Protein AF-A0A368G4C3-F1 (afdb_monomer)

Mean predicted aligned error: 5.48 Å

Foldseek 3Di:
DQKDWDWDPPDQFKIKIWIRDDPVDPFIKIKMAGNVLQKMKIFTQVQADPVSAHQEIEMEGHPCVFPVHPVSQVQQAVLDDRDQDDPDDAAEDAFWDWAWDDPVVVQVSHPDGDPSCVNHTYTYIDGHPDGPPPDDPQWDKAWAFRWGFAASDPPDPHTHIDGRHTHIYTDHDPVCPVVD

InterPro domains:
  IPR007084 BRICHOS domain [PF04089] (31-106)

Organism: Ancylostoma caninum (NCBI:txid29170)

Structure (mmCIF, N/CA/C/O backbone):
data_AF-A0A368G4C3-F1
#
_entry.id   AF-A0A368G4C3-F1
#
loop_
_atom_site.group_PDB
_atom_site.id
_atom_site.type_symbol
_atom_site.label_atom_id
_atom_site.label_alt_id
_atom_site.label_comp_id
_atom_site.label_asym_id
_atom_site.label_entity_id
_atom_site.label_seq_id
_atom_site.pdbx_PDB_ins_code
_atom_site.Cartn_x
_atom_site.Cartn_y
_atom_site.Cartn_z
_atom_site.occupancy
_atom_site.B_iso_or_equiv
_atom_site.auth_seq_id
_atom_site.auth_comp_id
_atom_site.auth_asym_id
_atom_site.auth_atom_id
_atom_site.pdbx_PDB_model_num
ATOM 1 N N . MET A 1 1 ? -12.595 19.705 -3.078 1.00 72.06 1 MET A N 1
ATOM 2 C CA . MET A 1 1 ? -13.298 18.649 -2.320 1.00 72.06 1 MET A CA 1
ATOM 3 C C . MET A 1 1 ? -12.296 18.019 -1.369 1.00 72.06 1 MET A C 1
ATOM 5 O O . MET A 1 1 ? -11.132 17.963 -1.752 1.00 72.06 1 MET A O 1
ATOM 9 N N . PRO A 1 2 ? -12.695 17.616 -0.154 1.00 82.06 2 PRO A N 1
ATOM 10 C CA . PRO A 1 2 ? -11.815 16.863 0.735 1.00 82.06 2 PRO A CA 1
ATOM 11 C C . PRO A 1 2 ? -11.534 15.471 0.157 1.00 82.06 2 PRO A C 1
ATOM 13 O O . PRO A 1 2 ? -12.318 14.950 -0.640 1.00 82.06 2 PRO A O 1
ATOM 16 N N . SER A 1 3 ? -10.405 14.877 0.529 1.00 87.94 3 SER A N 1
ATOM 17 C CA . SER A 1 3 ? -10.135 13.461 0.253 1.00 87.94 3 SER A CA 1
ATOM 18 C C . SER A 1 3 ? -11.097 12.577 1.048 1.00 87.94 3 SER A C 1
ATOM 20 O O . SER A 1 3 ? -11.631 13.003 2.072 1.00 87.94 3 SER A O 1
ATOM 22 N N . SER A 1 4 ? -11.324 11.350 0.592 1.00 90.56 4 SER A N 1
ATOM 23 C CA . SER A 1 4 ? -12.203 10.396 1.279 1.00 90.56 4 SER A CA 1
ATOM 24 C C . SER A 1 4 ? -11.510 9.055 1.438 1.00 90.56 4 SER A C 1
ATOM 26 O O . SER A 1 4 ? -10.859 8.590 0.507 1.00 90.56 4 SER A O 1
ATOM 28 N N . LEU A 1 5 ? -11.670 8.437 2.604 1.00 91.62 5 LEU A N 1
ATOM 29 C CA . LEU A 1 5 ? -11.183 7.097 2.896 1.00 91.62 5 LEU A CA 1
ATOM 30 C C . LEU A 1 5 ? -12.384 6.183 3.130 1.00 91.62 5 LEU A C 1
ATOM 32 O O . LEU A 1 5 ? -13.209 6.460 3.998 1.00 91.62 5 LEU A O 1
ATOM 36 N N . PHE A 1 6 ? -12.458 5.089 2.382 1.00 93.25 6 PHE A N 1
ATOM 37 C CA . PHE A 1 6 ? -13.433 4.027 2.606 1.00 93.25 6 PHE A CA 1
ATOM 38 C C . PHE A 1 6 ? -12.713 2.815 3.177 1.00 93.25 6 PHE A C 1
ATOM 40 O O . PHE A 1 6 ? -11.721 2.368 2.610 1.00 93.25 6 PHE A O 1
ATOM 47 N N . VAL A 1 7 ? -13.202 2.292 4.301 1.00 94.56 7 VAL A N 1
ATOM 48 C CA . VAL A 1 7 ? -12.635 1.107 4.953 1.00 94.56 7 VAL A CA 1
ATOM 49 C C . VAL A 1 7 ? -13.631 -0.040 4.851 1.00 94.56 7 VAL A C 1
ATOM 51 O O . VAL A 1 7 ? -14.773 0.064 5.297 1.00 94.56 7 VAL A O 1
ATOM 54 N N . HIS A 1 8 ? -13.182 -1.152 4.282 1.00 95.50 8 HIS A N 1
ATOM 55 C CA . HIS A 1 8 ? -13.957 -2.367 4.089 1.00 95.50 8 HIS A CA 1
ATOM 56 C C . HIS A 1 8 ? -13.316 -3.517 4.864 1.00 95.50 8 HIS A C 1
ATOM 58 O O . HIS A 1 8 ? -12.163 -3.877 4.639 1.00 95.50 8 HIS A O 1
ATOM 64 N N . PHE A 1 9 ? -14.071 -4.138 5.766 1.00 95.38 9 PHE A N 1
ATOM 65 C CA . PHE A 1 9 ? -13.632 -5.340 6.475 1.00 95.38 9 PHE A CA 1
ATOM 66 C C . PHE A 1 9 ? -13.904 -6.572 5.607 1.00 95.38 9 PHE A C 1
ATOM 68 O O . PHE A 1 9 ? -14.954 -7.201 5.722 1.00 95.38 9 PHE A O 1
ATOM 75 N N . TYR A 1 10 ? -12.974 -6.864 4.695 1.00 92.38 10 TYR A N 1
ATOM 76 C CA . TYR A 1 10 ? -13.107 -7.898 3.665 1.00 92.38 10 TYR A CA 1
ATOM 77 C C . TYR A 1 10 ? -13.223 -9.314 4.249 1.00 92.38 10 TYR A C 1
ATOM 79 O O . TYR A 1 10 ? -14.050 -10.113 3.814 1.00 92.38 10 TYR A O 1
ATOM 87 N N . SER A 1 11 ? -12.418 -9.622 5.267 1.00 93.56 11 SER A N 1
ATOM 88 C CA . SER A 1 11 ? -12.461 -10.893 5.995 1.00 93.56 11 SER A CA 1
ATOM 89 C C . SER A 1 11 ? -12.119 -10.672 7.475 1.00 93.56 11 SER A C 1
ATOM 91 O O . SER A 1 11 ? -11.722 -9.570 7.861 1.00 93.56 11 SER A O 1
ATOM 93 N N . PRO A 1 12 ? -12.226 -11.693 8.349 1.00 92.38 12 PRO A N 1
ATOM 94 C CA . PRO A 1 12 ? -11.795 -11.565 9.743 1.00 92.38 12 PRO A CA 1
ATOM 95 C C . PRO A 1 12 ? -10.323 -11.153 9.907 1.00 92.38 12 PRO A C 1
ATOM 97 O O . PRO A 1 12 ? -9.963 -10.596 10.941 1.00 92.38 12 PRO A O 1
ATOM 100 N N . ASN A 1 13 ? -9.484 -11.417 8.899 1.00 93.44 13 ASN A N 1
ATOM 101 C CA . ASN A 1 13 ? -8.047 -11.145 8.940 1.00 93.44 13 ASN A CA 1
ATOM 102 C C . ASN A 1 13 ? -7.635 -9.963 8.059 1.00 93.44 13 ASN A C 1
ATOM 104 O O . ASN A 1 13 ? -6.534 -9.449 8.242 1.00 93.44 13 ASN A O 1
ATOM 108 N N . GLN A 1 14 ? -8.484 -9.544 7.117 1.00 96.25 14 GLN A N 1
ATOM 109 C CA . GLN A 1 14 ? -8.109 -8.607 6.068 1.00 96.25 14 GLN A CA 1
ATOM 110 C C . GLN A 1 14 ? -9.054 -7.404 5.996 1.00 96.25 14 GLN A C 1
ATOM 112 O O . GLN A 1 14 ? -10.275 -7.558 5.965 1.00 96.25 14 GLN A O 1
ATOM 117 N N . ALA A 1 15 ? -8.475 -6.204 5.950 1.00 97.38 15 ALA A N 1
ATOM 118 C CA . ALA A 1 15 ? -9.190 -4.950 5.730 1.00 97.38 15 ALA A CA 1
ATOM 119 C C . ALA A 1 15 ? -8.651 -4.251 4.478 1.00 97.38 15 ALA A C 1
ATOM 121 O O . ALA A 1 15 ? -7.445 -4.272 4.231 1.00 97.38 15 ALA A O 1
ATOM 122 N N . HIS A 1 16 ? -9.538 -3.645 3.693 1.00 97.25 16 HIS A N 1
ATOM 123 C CA . HIS A 1 16 ? -9.223 -2.929 2.456 1.00 97.25 16 HIS A CA 1
ATOM 124 C C . HIS A 1 16 ? -9.597 -1.463 2.580 1.00 97.25 16 HIS A C 1
ATOM 126 O O . HIS A 1 16 ? -10.674 -1.134 3.075 1.00 97.25 16 HIS A O 1
ATOM 132 N N . PHE A 1 17 ? -8.699 -0.584 2.162 1.00 96.19 17 PHE A N 1
ATOM 133 C CA . PHE A 1 17 ? -8.841 0.859 2.231 1.00 96.19 17 PHE A CA 1
ATOM 134 C C . PHE A 1 17 ? -8.843 1.400 0.802 1.00 96.19 17 PHE A C 1
ATOM 136 O O . PHE A 1 17 ? -7.915 1.125 0.043 1.00 96.19 17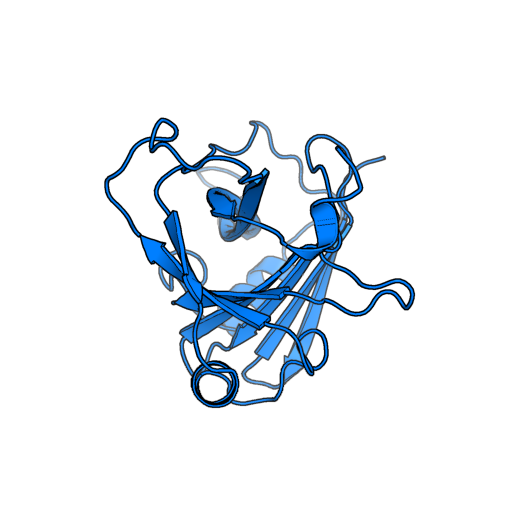 PHE A O 1
ATOM 143 N N . GLU A 1 18 ? -9.853 2.189 0.451 1.00 95.12 18 GLU A N 1
ATOM 144 C CA . GLU A 1 18 ? -9.902 2.955 -0.797 1.00 95.12 18 GLU A CA 1
ATOM 145 C C . GLU A 1 18 ? -9.743 4.437 -0.452 1.00 95.12 18 GLU A C 1
ATOM 147 O O . GLU A 1 18 ? -10.639 5.060 0.125 1.00 95.12 18 GLU A O 1
ATOM 152 N N . LEU A 1 19 ? -8.587 5.008 -0.788 1.00 93.19 19 LEU A N 1
ATOM 153 C CA . LEU A 1 19 ? -8.334 6.438 -0.678 1.00 93.19 19 LEU A CA 1
ATOM 154 C C . LEU A 1 19 ? -8.699 7.111 -2.000 1.00 93.19 19 LEU A C 1
ATOM 156 O O . LEU A 1 19 ? -8.044 6.912 -3.023 1.00 93.19 19 LEU A O 1
ATOM 160 N N . ARG A 1 20 ? -9.705 7.984 -1.957 1.00 92.44 20 ARG A N 1
ATOM 161 C CA . ARG A 1 20 ? -9.976 8.962 -3.011 1.00 92.44 20 ARG A CA 1
ATOM 162 C C . ARG A 1 20 ? -9.247 10.254 -2.689 1.00 92.44 20 ARG A C 1
ATOM 164 O O . ARG A 1 20 ? -9.695 11.041 -1.852 1.00 92.44 20 ARG A O 1
ATOM 171 N N . GLY A 1 21 ? -8.100 10.433 -3.330 1.00 85.81 21 GLY A N 1
ATOM 172 C CA . GLY A 1 21 ? -7.201 11.552 -3.115 1.00 85.81 21 GLY A CA 1
ATOM 173 C C . GLY A 1 21 ? -7.681 12.815 -3.823 1.00 85.81 21 GLY A C 1
ATOM 174 O O . GLY A 1 21 ? -7.846 12.845 -5.037 1.00 85.81 21 GLY A O 1
ATOM 175 N N . ASN A 1 22 ? -7.856 13.883 -3.054 1.00 84.94 22 ASN A N 1
ATOM 176 C CA . ASN A 1 22 ? -7.848 15.257 -3.541 1.00 84.94 22 ASN A CA 1
ATOM 177 C C . ASN A 1 22 ? -6.547 15.939 -3.074 1.00 84.94 22 ASN A C 1
ATOM 179 O O . ASN A 1 22 ? -5.891 15.417 -2.163 1.00 84.94 22 ASN A O 1
ATOM 183 N N . PRO A 1 23 ? -6.160 17.101 -3.646 1.00 78.44 23 PRO A N 1
ATOM 184 C CA . PRO A 1 23 ? -4.979 17.835 -3.196 1.00 78.44 23 PRO A CA 1
ATOM 185 C C . PRO A 1 23 ? -4.927 17.934 -1.658 1.00 78.44 23 PRO A C 1
ATOM 187 O O . PRO A 1 23 ? -5.923 18.341 -1.055 1.00 78.44 23 PRO A O 1
ATOM 190 N N . PRO A 1 24 ? -3.809 17.541 -1.015 1.00 73.56 24 PRO A N 1
ATOM 191 C CA . PRO A 1 24 ? -2.469 17.366 -1.590 1.00 73.56 24 PRO A CA 1
ATOM 192 C C . PRO A 1 24 ? -2.147 15.972 -2.163 1.00 73.56 24 PRO A C 1
ATOM 194 O O . PRO A 1 24 ? -1.067 15.806 -2.731 1.00 73.56 24 PRO A O 1
ATOM 197 N N . PHE A 1 25 ? -3.034 14.979 -2.053 1.00 79.88 25 PHE A N 1
ATOM 198 C CA . PHE A 1 25 ? -2.808 13.681 -2.695 1.00 79.88 25 PHE A CA 1
ATOM 199 C C . PHE A 1 25 ? -2.882 13.826 -4.211 1.00 79.88 25 PHE A C 1
ATOM 201 O O . PHE A 1 25 ? -3.775 14.481 -4.750 1.00 79.88 25 PHE A O 1
ATOM 208 N N . LYS A 1 26 ? -1.916 13.216 -4.899 1.00 77.38 26 LYS A N 1
ATOM 209 C CA . LYS A 1 26 ? -1.799 13.283 -6.361 1.00 77.38 26 LYS A CA 1
ATOM 210 C C . LYS A 1 26 ? -2.555 12.165 -7.077 1.00 77.38 26 LYS A C 1
ATOM 212 O O . LYS A 1 26 ? -2.685 12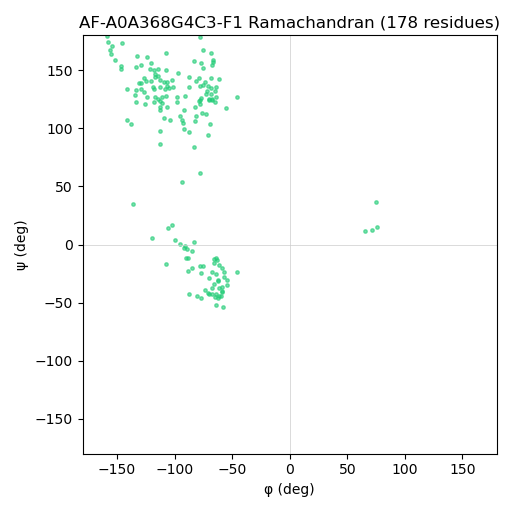.219 -8.294 1.00 77.38 26 LYS A O 1
ATOM 217 N N . SER A 1 27 ? -3.011 11.158 -6.336 1.00 83.62 27 SER A N 1
ATOM 218 C CA . SER A 1 27 ? -3.641 9.959 -6.874 1.00 83.62 27 SER A CA 1
ATOM 219 C C . SER A 1 27 ? -4.571 9.327 -5.841 1.00 83.62 27 SER A C 1
ATOM 221 O O . SER A 1 27 ? -4.500 9.629 -4.646 1.00 83.62 27 SER A O 1
ATOM 223 N N . ASN A 1 28 ? -5.434 8.444 -6.330 1.00 92.44 28 ASN A N 1
ATOM 224 C CA . ASN A 1 28 ? -6.188 7.513 -5.506 1.00 92.44 28 ASN A CA 1
ATOM 225 C C . ASN A 1 28 ? -5.315 6.294 -5.202 1.00 92.44 28 ASN A C 1
ATOM 227 O O . ASN A 1 28 ? -4.383 5.981 -5.947 1.00 92.44 28 ASN A O 1
ATOM 231 N N . SER A 1 29 ? -5.630 5.574 -4.136 1.00 93.81 29 SER A N 1
ATOM 232 C CA . SER A 1 29 ? -4.926 4.335 -3.833 1.00 93.81 29 SER A CA 1
ATOM 233 C C . SER A 1 29 ? -5.822 3.305 -3.176 1.00 93.81 29 SER A C 1
ATOM 235 O O . SER A 1 29 ? -6.795 3.621 -2.490 1.00 93.81 29 SER A O 1
ATOM 237 N N . PHE A 1 30 ? -5.439 2.057 -3.381 1.00 96.50 30 PHE A N 1
ATOM 238 C CA . PHE A 1 30 ? -5.966 0.903 -2.687 1.00 96.50 30 PHE A CA 1
ATOM 239 C C . PHE A 1 30 ? -4.919 0.408 -1.689 1.00 96.50 30 PHE A C 1
ATOM 241 O O . PHE A 1 30 ? -3.723 0.382 -1.984 1.00 96.50 30 PHE A O 1
ATOM 248 N N . THR A 1 31 ? -5.340 0.007 -0.494 1.00 97.38 31 THR A N 1
ATOM 249 C CA . THR A 1 31 ? -4.474 -0.660 0.484 1.00 97.38 31 THR A CA 1
ATOM 250 C C . THR A 1 31 ? -5.187 -1.865 1.077 1.00 97.38 31 THR A C 1
ATOM 252 O O . THR A 1 31 ? -6.285 -1.728 1.594 1.00 97.38 31 THR A O 1
ATOM 255 N N . ALA A 1 32 ? -4.559 -3.036 1.068 1.00 97.81 32 ALA A N 1
ATOM 256 C CA . ALA A 1 32 ? -5.027 -4.211 1.792 1.00 97.81 32 ALA A CA 1
ATOM 257 C C . ALA A 1 32 ? -4.086 -4.524 2.954 1.00 97.81 32 ALA A C 1
ATOM 259 O O . ALA A 1 32 ? -2.886 -4.692 2.755 1.00 97.81 32 ALA A O 1
ATOM 260 N N . ILE A 1 33 ? -4.633 -4.645 4.159 1.00 97.62 33 ILE A N 1
ATOM 261 C CA . ILE A 1 33 ? -3.897 -5.002 5.373 1.00 97.62 33 ILE A CA 1
ATOM 262 C C . ILE A 1 33 ? -4.339 -6.393 5.807 1.00 97.62 33 ILE A C 1
ATOM 264 O O . ILE A 1 33 ? -5.520 -6.602 6.083 1.00 97.62 33 ILE A O 1
ATOM 268 N N . ASP A 1 34 ? -3.398 -7.330 5.904 1.00 97.25 34 ASP A N 1
ATOM 269 C CA . ASP A 1 34 ? -3.624 -8.649 6.491 1.00 97.25 34 ASP A CA 1
ATOM 270 C C . ASP A 1 34 ? -3.017 -8.708 7.896 1.00 97.25 34 ASP A C 1
ATOM 272 O O . ASP A 1 34 ? -1.800 -8.758 8.091 1.00 97.25 34 ASP A O 1
ATOM 276 N N . PHE A 1 35 ? -3.885 -8.704 8.904 1.00 96.38 35 PHE A N 1
ATOM 277 C CA . PHE A 1 35 ? -3.495 -8.706 10.310 1.00 96.38 35 PHE A CA 1
ATOM 278 C C . PHE A 1 35 ? -2.997 -10.065 10.798 1.00 96.38 35 PHE A C 1
ATOM 280 O O . PHE A 1 35 ? -2.311 -10.118 11.825 1.00 96.38 35 PHE A O 1
ATOM 287 N N . LYS A 1 36 ? -3.309 -11.155 10.088 1.00 96.19 36 LYS A N 1
ATOM 288 C CA . LYS A 1 36 ? -2.849 -12.499 10.445 1.00 96.19 36 LYS A CA 1
ATOM 289 C C . LYS A 1 36 ? -1.392 -12.683 10.045 1.00 96.19 36 LYS A C 1
ATOM 291 O O . LYS A 1 36 ? -0.602 -13.160 10.857 1.00 96.19 36 LYS A O 1
ATOM 296 N N . THR A 1 37 ? -1.020 -12.276 8.836 1.00 96.75 37 THR A N 1
ATOM 297 C CA . THR A 1 37 ? 0.369 -12.374 8.361 1.00 96.75 37 THR A CA 1
ATOM 298 C C . THR A 1 37 ? 1.208 -11.152 8.725 1.00 96.75 37 THR A C 1
ATOM 300 O O . THR A 1 37 ? 2.428 -11.265 8.836 1.00 96.75 37 THR A O 1
ATOM 303 N N . GLY A 1 38 ? 0.575 -10.002 8.976 1.00 96.62 38 GLY A N 1
ATOM 304 C CA . GLY A 1 38 ? 1.255 -8.744 9.273 1.00 96.62 38 GLY A CA 1
ATOM 305 C C . GLY A 1 38 ? 1.883 -8.109 8.036 1.00 96.62 38 GLY A C 1
ATOM 306 O O . GLY A 1 38 ? 2.972 -7.549 8.138 1.00 96.62 38 GLY A O 1
ATOM 307 N N . TYR A 1 39 ? 1.227 -8.216 6.882 1.00 97.44 39 TYR A N 1
ATOM 308 C CA . TYR A 1 39 ? 1.665 -7.596 5.632 1.00 97.44 39 TYR A CA 1
ATOM 309 C C . TYR A 1 39 ? 0.600 -6.656 5.078 1.00 97.44 39 TYR A C 1
ATOM 311 O O . TYR A 1 39 ? -0.600 -6.853 5.274 1.00 97.44 39 TYR A O 1
ATOM 319 N N . ILE A 1 40 ? 1.071 -5.643 4.360 1.00 97.69 40 ILE A N 1
ATOM 320 C CA . ILE A 1 40 ? 0.258 -4.661 3.657 1.00 97.69 40 ILE A CA 1
ATOM 321 C C . ILE A 1 40 ? 0.570 -4.762 2.165 1.00 97.69 40 ILE A C 1
ATOM 323 O O . ILE A 1 40 ? 1.741 -4.838 1.792 1.00 97.69 40 ILE A O 1
ATOM 327 N N . ALA A 1 41 ? -0.463 -4.744 1.325 1.00 97.81 41 ALA A N 1
ATOM 328 C CA . ALA A 1 41 ? -0.363 -4.467 -0.103 1.00 97.81 41 ALA A CA 1
ATOM 329 C C . ALA A 1 41 ? -0.906 -3.065 -0.393 1.00 97.81 41 ALA A C 1
ATOM 331 O O . ALA A 1 41 ? -1.964 -2.713 0.118 1.00 97.81 41 ALA A O 1
ATOM 332 N N . ILE A 1 42 ? -0.227 -2.283 -1.227 1.00 97.31 42 ILE A N 1
ATOM 333 C CA . ILE A 1 42 ? -0.667 -0.948 -1.649 1.00 97.31 42 ILE A CA 1
ATOM 334 C C . ILE A 1 42 ? -0.615 -0.875 -3.175 1.00 97.31 42 ILE A C 1
ATOM 336 O O . ILE A 1 42 ? 0.385 -1.265 -3.775 1.00 97.31 42 ILE A O 1
ATOM 340 N N . ALA A 1 43 ? -1.662 -0.352 -3.803 1.00 96.19 43 ALA A N 1
ATOM 341 C CA . ALA A 1 43 ? -1.704 -0.077 -5.233 1.00 96.19 43 ALA A CA 1
ATOM 342 C C . ALA A 1 43 ? -2.051 1.399 -5.463 1.00 96.19 43 ALA A C 1
ATOM 344 O O . ALA A 1 43 ? -3.030 1.908 -4.920 1.00 96.19 43 ALA A O 1
ATOM 345 N N . ASP A 1 44 ? -1.229 2.098 -6.243 1.00 93.38 44 ASP A N 1
ATOM 346 C CA . ASP A 1 44 ? -1.489 3.485 -6.636 1.00 93.38 44 ASP A CA 1
ATOM 347 C C . ASP A 1 44 ? -2.265 3.488 -7.958 1.00 93.38 44 ASP A C 1
ATOM 349 O O . ASP A 1 44 ? -1.833 2.865 -8.931 1.00 93.38 44 ASP A O 1
ATOM 353 N N . HIS A 1 45 ? -3.394 4.198 -8.018 1.00 91.69 45 HIS A N 1
ATOM 354 C CA . HIS A 1 45 ? -4.245 4.226 -9.211 1.00 91.69 45 HIS A CA 1
ATOM 355 C C . HIS A 1 45 ? -3.568 4.894 -10.417 1.00 91.69 45 HIS A C 1
ATOM 357 O O . HIS A 1 45 ? -4.011 4.693 -11.549 1.00 91.69 45 HIS A O 1
ATOM 363 N N . ALA A 1 46 ? -2.481 5.647 -10.218 1.00 89.81 46 ALA A N 1
ATOM 364 C CA . ALA A 1 46 ? -1.659 6.142 -11.316 1.00 89.81 46 ALA A CA 1
ATOM 365 C C . ALA A 1 46 ? -1.041 4.980 -12.114 1.00 89.81 46 ALA A C 1
ATOM 367 O O . ALA A 1 46 ? -0.849 5.092 -13.322 1.00 89.81 46 ALA A O 1
ATOM 368 N N . LEU A 1 47 ? -0.772 3.844 -11.462 1.00 92.69 47 LEU A N 1
ATOM 369 C CA . LEU A 1 47 ? -0.203 2.634 -12.057 1.00 92.69 47 LEU A CA 1
ATOM 370 C C . LEU A 1 47 ? -1.306 1.657 -12.482 1.00 92.69 47 LEU A C 1
ATOM 372 O O . LEU A 1 47 ? -1.315 0.495 -12.074 1.00 92.69 47 LEU A O 1
ATOM 376 N N . THR A 1 48 ? -2.252 2.138 -13.288 1.00 91.81 48 THR A N 1
ATOM 377 C CA . THR A 1 48 ? -3.339 1.330 -13.855 1.00 91.81 48 THR A CA 1
ATOM 378 C C . THR A 1 48 ? -3.240 1.218 -15.375 1.00 91.81 48 THR A C 1
ATOM 380 O O . THR A 1 48 ? -2.687 2.084 -16.054 1.00 91.81 48 THR A O 1
ATOM 383 N N . ASP A 1 49 ? -3.747 0.113 -15.922 1.00 88.81 49 ASP A N 1
ATOM 384 C CA . ASP A 1 49 ? -3.878 -0.092 -17.362 1.00 88.81 49 ASP A CA 1
ATOM 385 C C . ASP A 1 49 ? -5.092 0.666 -17.936 1.00 88.81 49 ASP A C 1
ATOM 387 O O . ASP A 1 49 ? -5.875 1.292 -17.220 1.00 88.81 49 ASP A O 1
ATOM 391 N N . SER A 1 50 ? -5.301 0.580 -19.253 1.00 86.56 50 SER A N 1
ATOM 392 C CA . SER A 1 50 ? -6.446 1.223 -19.915 1.00 86.56 50 SER A CA 1
ATOM 393 C C . SER A 1 50 ? -7.817 0.683 -19.480 1.00 86.56 50 SER A C 1
ATOM 395 O O . SER A 1 50 ? -8.835 1.270 -19.836 1.00 86.56 50 SER A O 1
ATOM 397 N N . ASN A 1 51 ? -7.860 -0.434 -18.749 1.00 88.56 51 ASN A N 1
ATOM 398 C CA . ASN A 1 51 ? -9.071 -1.025 -18.183 1.00 88.56 51 ASN A CA 1
ATOM 399 C C . ASN A 1 51 ? -9.244 -0.680 -16.692 1.00 88.56 51 ASN A C 1
ATOM 401 O O . ASN A 1 51 ? -10.163 -1.201 -16.061 1.00 88.56 51 ASN A O 1
ATOM 405 N N . GLY A 1 52 ? -8.365 0.154 -16.123 1.00 87.31 52 GLY A N 1
ATOM 406 C CA . GLY A 1 52 ? -8.371 0.520 -14.708 1.00 87.31 52 GLY A CA 1
ATOM 407 C C . GLY A 1 52 ? -7.826 -0.564 -13.774 1.00 87.31 52 GLY A C 1
ATOM 408 O O . GLY A 1 52 ? -8.060 -0.493 -12.573 1.00 87.31 52 GLY A O 1
ATOM 409 N N . ARG A 1 53 ? -7.123 -1.580 -14.292 1.00 91.44 53 ARG A N 1
ATOM 410 C CA . ARG A 1 53 ? -6.498 -2.632 -13.474 1.00 91.44 53 ARG A CA 1
ATOM 411 C C . ARG A 1 53 ? -5.104 -2.206 -13.050 1.00 91.44 53 ARG A C 1
ATOM 413 O O . ARG A 1 53 ? -4.335 -1.746 -13.891 1.00 91.44 53 ARG A O 1
ATOM 420 N N . HIS A 1 54 ? -4.745 -2.408 -11.786 1.00 94.12 54 HIS A N 1
ATOM 421 C CA . HIS A 1 54 ? -3.402 -2.079 -11.316 1.00 94.12 54 HIS A CA 1
ATOM 422 C C . HIS A 1 54 ? -2.346 -2.935 -12.016 1.00 94.12 54 HIS A C 1
ATOM 424 O O . HIS A 1 54 ? -2.408 -4.165 -12.019 1.00 94.12 54 HIS A O 1
ATOM 430 N N . THR A 1 55 ? -1.347 -2.281 -12.601 1.00 94.62 55 THR A N 1
ATOM 431 C CA . THR A 1 55 ? -0.193 -2.946 -13.218 1.00 94.62 55 THR A CA 1
ATOM 432 C C . THR A 1 55 ? 0.892 -3.259 -12.195 1.00 94.62 55 THR A C 1
ATOM 434 O O . THR A 1 55 ? 1.741 -4.117 -12.440 1.00 94.62 55 THR A O 1
ATOM 437 N N . THR A 1 56 ? 0.868 -2.567 -11.054 1.00 95.69 56 THR A N 1
ATOM 438 C CA . THR A 1 56 ? 1.909 -2.611 -10.028 1.00 95.69 56 THR A CA 1
ATOM 439 C C . THR A 1 56 ? 1.289 -2.578 -8.637 1.00 95.69 56 THR A C 1
ATOM 441 O O . THR A 1 56 ? 0.447 -1.729 -8.357 1.00 95.69 56 THR A O 1
ATOM 444 N N . CYS A 1 57 ? 1.761 -3.458 -7.758 1.00 97.19 57 CYS A N 1
ATOM 445 C CA . CYS A 1 57 ? 1.451 -3.443 -6.337 1.00 97.19 57 CYS A CA 1
ATOM 446 C C . CYS A 1 57 ? 2.725 -3.459 -5.496 1.00 97.19 57 CYS A C 1
ATOM 448 O O . CYS A 1 57 ? 3.718 -4.119 -5.812 1.00 97.19 57 CYS A O 1
ATOM 450 N N . PHE A 1 58 ? 2.671 -2.735 -4.392 1.00 97.62 58 PHE A N 1
ATOM 451 C CA . PHE A 1 58 ? 3.727 -2.633 -3.406 1.00 97.62 58 PHE A CA 1
ATOM 452 C C . PHE A 1 58 ? 3.376 -3.495 -2.205 1.00 97.62 58 PHE A C 1
ATOM 454 O O . PHE A 1 58 ? 2.214 -3.566 -1.819 1.00 97.62 58 PHE A O 1
ATOM 461 N N . ILE A 1 59 ? 4.366 -4.153 -1.614 1.00 97.69 59 ILE A N 1
ATOM 462 C CA . ILE A 1 59 ? 4.202 -4.939 -0.395 1.00 97.69 59 ILE A CA 1
ATOM 463 C C . ILE A 1 59 ? 5.189 -4.470 0.664 1.00 97.69 59 ILE A C 1
ATOM 465 O O . ILE A 1 59 ? 6.349 -4.189 0.365 1.00 97.69 59 ILE A O 1
ATOM 469 N N . MET A 1 60 ? 4.743 -4.425 1.915 1.00 96.88 60 MET A N 1
ATOM 470 C CA . MET A 1 60 ? 5.600 -4.141 3.063 1.00 96.88 60 MET A CA 1
ATOM 471 C C . MET A 1 60 ? 5.063 -4.801 4.338 1.00 96.88 60 MET A C 1
ATOM 473 O O . MET A 1 60 ? 3.878 -5.140 4.403 1.00 96.88 60 MET A O 1
ATOM 477 N N . PRO A 1 61 ? 5.908 -5.018 5.358 1.00 96.25 61 PRO A N 1
ATOM 478 C CA . PRO A 1 61 ? 5.435 -5.416 6.678 1.00 96.25 61 PRO A CA 1
ATOM 479 C C . PRO A 1 61 ? 4.520 -4.347 7.288 1.00 96.25 61 PRO A C 1
ATOM 481 O O . PRO A 1 61 ? 4.786 -3.153 7.167 1.00 96.25 61 PRO A O 1
ATOM 484 N N . LEU A 1 62 ? 3.478 -4.783 7.992 1.00 95.44 62 LEU A N 1
ATOM 485 C CA . LEU A 1 62 ? 2.631 -3.917 8.807 1.00 95.44 62 LEU A CA 1
ATOM 486 C C . LEU A 1 62 ? 3.407 -3.436 10.039 1.00 95.44 62 LEU A C 1
ATOM 488 O O . LEU A 1 62 ? 3.856 -4.248 10.854 1.00 95.44 62 LEU A O 1
ATOM 492 N N . ASP A 1 63 ? 3.489 -2.119 10.220 1.00 94.12 63 ASP A N 1
ATOM 493 C CA . ASP A 1 63 ? 3.927 -1.525 11.481 1.00 94.12 63 ASP A CA 1
ATOM 494 C C . ASP A 1 63 ? 2.833 -1.723 12.543 1.00 94.12 63 ASP A C 1
ATOM 496 O O . ASP A 1 63 ? 1.891 -0.941 12.671 1.00 94.12 63 ASP A O 1
ATOM 500 N N . ARG A 1 64 ? 2.954 -2.795 13.334 1.00 93.62 64 ARG A N 1
ATOM 501 C CA . ARG A 1 64 ? 1.996 -3.104 14.409 1.00 93.62 64 ARG A CA 1
ATOM 502 C C . ARG A 1 64 ? 1.992 -2.077 15.543 1.00 93.62 64 ARG A C 1
ATOM 504 O O . ARG A 1 64 ? 1.092 -2.118 16.376 1.00 93.62 64 ARG A O 1
ATOM 511 N N . SER A 1 65 ? 2.973 -1.174 15.601 1.00 92.94 65 SER A N 1
ATOM 512 C CA . SER A 1 65 ? 2.908 -0.035 16.521 1.00 92.94 65 SER A CA 1
ATOM 513 C C . SER A 1 65 ? 1.961 1.060 16.019 1.00 92.94 65 SER A C 1
ATOM 515 O O . SER A 1 65 ? 1.419 1.803 16.832 1.00 92.94 65 SER A O 1
ATOM 517 N N . ALA A 1 66 ? 1.722 1.126 14.703 1.00 92.06 66 ALA A N 1
ATOM 518 C CA . ALA A 1 66 ? 0.805 2.066 14.066 1.00 92.06 66 ALA A CA 1
ATOM 519 C C . ALA A 1 66 ? -0.636 1.532 14.012 1.00 92.06 66 ALA A C 1
ATOM 521 O O . ALA A 1 66 ? -1.575 2.270 14.304 1.00 92.06 66 ALA A O 1
ATOM 522 N N . ILE A 1 67 ? -0.823 0.250 13.670 1.00 94.69 67 ILE A N 1
ATOM 523 C CA . ILE A 1 67 ? -2.124 -0.437 13.728 1.00 94.69 67 ILE A CA 1
ATOM 524 C C . ILE A 1 67 ? -1.913 -1.840 14.305 1.00 94.69 67 ILE A C 1
ATOM 526 O O . ILE A 1 67 ? -1.421 -2.749 13.635 1.00 94.69 67 ILE A O 1
ATOM 530 N N . SER A 1 68 ? -2.272 -2.021 15.572 1.00 93.00 68 SER A N 1
ATOM 531 C CA . SER A 1 68 ? -1.925 -3.225 16.335 1.00 93.00 68 SER A CA 1
ATOM 532 C C . SER A 1 68 ? -2.728 -4.465 15.935 1.00 93.00 68 SER A C 1
ATOM 534 O O . SER A 1 68 ? -2.173 -5.569 15.861 1.00 93.00 68 SER A O 1
ATOM 536 N N . SER A 1 69 ? -4.024 -4.298 15.660 1.00 94.69 69 SER A N 1
ATOM 537 C CA . SER A 1 69 ? -4.954 -5.386 15.356 1.00 94.69 69 SER A CA 1
ATOM 538 C C . SER A 1 69 ? -6.163 -4.923 14.534 1.00 94.69 69 SER A C 1
ATOM 540 O O . SER A 1 69 ? -6.441 -3.729 14.414 1.00 94.69 69 SER A O 1
ATOM 542 N N . MET A 1 70 ? -6.913 -5.898 14.008 1.00 95.12 70 MET A N 1
ATOM 543 C CA . MET A 1 70 ? -8.202 -5.670 13.350 1.00 95.12 70 MET A CA 1
ATOM 544 C C . MET A 1 70 ? -9.218 -5.002 14.289 1.00 95.12 70 MET A C 1
ATOM 546 O O . MET A 1 70 ? -9.999 -4.163 13.851 1.00 95.12 70 MET A O 1
ATOM 550 N N . ASP A 1 71 ? -9.210 -5.359 15.575 1.00 94.31 71 ASP A N 1
ATOM 551 C CA . ASP A 1 71 ? -10.144 -4.797 16.554 1.00 94.31 71 ASP A CA 1
ATOM 552 C C . ASP A 1 71 ? -9.823 -3.331 16.850 1.00 94.31 71 ASP A C 1
ATOM 554 O O . ASP A 1 71 ? -10.729 -2.504 16.822 1.00 94.31 71 ASP A O 1
ATOM 558 N N . ALA A 1 72 ? -8.538 -2.987 17.003 1.00 92.25 72 ALA A N 1
ATOM 559 C CA . ALA A 1 72 ? -8.107 -1.598 17.160 1.00 92.25 72 ALA A CA 1
ATOM 560 C C . ALA A 1 72 ? -8.470 -0.745 15.932 1.00 92.25 72 ALA A C 1
ATOM 562 O O . ALA A 1 72 ? -8.876 0.407 16.064 1.00 92.25 72 ALA A O 1
ATOM 563 N N . LEU A 1 73 ? -8.369 -1.317 14.725 1.00 94.50 73 LEU A N 1
ATOM 564 C CA . LEU A 1 73 ? -8.822 -0.650 13.507 1.00 94.50 73 LEU A CA 1
ATOM 565 C C . LEU A 1 73 ? -10.345 -0.431 13.509 1.00 94.50 73 LEU A C 1
ATOM 567 O O . LEU A 1 73 ? -10.799 0.652 13.156 1.00 94.50 73 LEU A O 1
ATOM 571 N N . LYS A 1 74 ? -11.140 -1.438 13.889 1.00 94.06 74 LYS A N 1
ATOM 572 C CA . LYS A 1 74 ? -12.607 -1.320 13.960 1.00 94.06 74 LYS A CA 1
ATOM 573 C C . LYS A 1 74 ? -13.049 -0.261 14.961 1.00 94.06 74 LYS A C 1
ATOM 575 O O . LYS A 1 74 ? -13.935 0.523 14.638 1.00 94.06 74 LYS A O 1
ATOM 580 N N . GLU A 1 75 ? -12.425 -0.241 16.135 1.00 91.88 75 GLU A N 1
ATOM 581 C CA . GLU A 1 75 ? -12.657 0.767 17.169 1.00 91.88 75 GLU A CA 1
ATOM 582 C C . GLU A 1 75 ? -12.366 2.166 16.618 1.00 91.88 75 GLU A C 1
ATOM 584 O O . GLU A 1 75 ? -13.275 2.992 16.551 1.00 91.88 75 GLU A O 1
ATOM 589 N N . ALA A 1 76 ? -11.170 2.380 16.060 1.00 90.69 76 ALA A N 1
ATOM 590 C CA . ALA A 1 76 ? -10.785 3.661 15.474 1.00 90.69 76 ALA A CA 1
ATOM 591 C C . ALA A 1 76 ? -11.717 4.109 14.334 1.00 90.69 76 ALA A C 1
ATOM 593 O O . ALA A 1 76 ? -12.054 5.285 14.236 1.00 90.69 76 ALA A O 1
ATOM 594 N N . VAL A 1 77 ? -12.167 3.192 13.469 1.00 90.94 77 VAL A N 1
ATOM 595 C CA . VAL A 1 77 ? -13.136 3.501 12.401 1.00 90.94 77 VAL A CA 1
ATOM 596 C C . VAL A 1 77 ? -14.507 3.859 12.978 1.00 90.94 77 VAL A C 1
ATOM 598 O O . VAL A 1 77 ? -15.162 4.753 12.453 1.00 90.94 77 VAL A O 1
ATOM 601 N N . SER A 1 78 ? -14.946 3.200 14.054 1.00 88.44 78 SER A N 1
ATOM 602 C CA . SER A 1 78 ? -16.233 3.494 14.701 1.00 88.44 78 SER A CA 1
ATOM 603 C C . SER A 1 78 ? -16.253 4.837 15.434 1.00 88.44 78 SER A C 1
ATOM 605 O O . SER A 1 78 ? -17.301 5.471 15.522 1.00 88.44 78 SER A O 1
ATOM 607 N N . GLU A 1 79 ? -15.094 5.275 15.923 1.00 84.06 79 GLU A N 1
ATOM 608 C CA . GLU A 1 79 ? -14.896 6.565 16.588 1.00 84.06 79 GLU A CA 1
ATOM 609 C C . GLU A 1 79 ? -14.555 7.698 15.609 1.00 84.06 79 GLU A C 1
ATOM 611 O O . GLU A 1 79 ? -14.567 8.874 15.986 1.00 84.06 79 GLU A O 1
ATOM 616 N N . SER A 1 80 ? -14.246 7.366 14.351 1.00 79.50 80 SER A N 1
ATOM 617 C CA . SER A 1 80 ? -13.950 8.346 13.308 1.00 79.50 80 SER A CA 1
ATOM 618 C C . SER A 1 80 ? -15.212 9.138 12.962 1.00 79.50 80 SER A C 1
ATOM 620 O O . SER A 1 80 ? -16.233 8.570 12.573 1.00 79.50 80 SER A O 1
ATOM 622 N N . ASP A 1 81 ? -15.133 10.464 13.067 1.00 73.12 81 ASP A N 1
ATOM 623 C CA . ASP A 1 81 ? -16.184 11.340 12.553 1.00 73.12 81 ASP A CA 1
ATOM 624 C C . ASP A 1 81 ? -16.215 11.290 11.019 1.00 73.12 81 ASP A C 1
ATOM 626 O O . ASP A 1 81 ? -15.260 10.872 10.361 1.00 73.12 81 ASP A O 1
ATOM 630 N N . SER A 1 82 ? -17.302 11.781 10.420 1.00 71.12 82 SER A N 1
ATOM 631 C CA . SER A 1 82 ? -17.414 11.883 8.958 1.00 71.12 82 SER A CA 1
ATOM 632 C C . SER A 1 82 ? -16.361 12.800 8.323 1.00 71.12 82 SER A C 1
ATOM 634 O O . SER A 1 82 ? -16.155 12.748 7.111 1.00 71.12 82 SER A O 1
ATOM 636 N N . GLU A 1 83 ? -15.722 13.660 9.119 1.00 71.44 83 GLU A N 1
ATOM 637 C CA . GLU A 1 83 ? -14.667 14.567 8.685 1.00 71.44 83 GLU A CA 1
ATOM 638 C C . GLU A 1 83 ? -13.489 14.511 9.661 1.00 71.44 83 GLU A C 1
ATOM 640 O O . GLU A 1 83 ? -13.635 14.787 10.849 1.00 71.44 83 GLU A O 1
ATOM 645 N N . ILE A 1 84 ? -12.307 14.183 9.140 1.00 73.88 84 ILE A N 1
ATOM 646 C CA . ILE A 1 84 ? -11.051 14.188 9.890 1.00 73.88 84 ILE A CA 1
ATOM 647 C C . ILE A 1 84 ? -10.186 15.305 9.314 1.00 73.88 84 ILE A C 1
ATOM 649 O O . ILE A 1 84 ? -9.783 15.254 8.149 1.00 73.88 84 ILE A O 1
ATOM 653 N N . GLN A 1 85 ? -9.891 16.318 10.127 1.00 70.25 85 GLN A N 1
ATOM 654 C CA . GLN A 1 85 ? -9.042 17.433 9.718 1.00 70.25 85 GLN A CA 1
ATOM 655 C C . GLN A 1 85 ? -7.600 17.193 10.161 1.00 70.25 85 GLN A C 1
ATOM 657 O O . GLN A 1 85 ? -7.269 17.256 11.345 1.00 70.25 85 GLN A O 1
ATOM 662 N N . ALA A 1 86 ? -6.716 16.953 9.194 1.00 68.94 86 ALA A N 1
ATOM 663 C CA . ALA A 1 86 ? -5.284 16.980 9.450 1.00 68.94 86 ALA A CA 1
ATOM 664 C C . ALA A 1 86 ? -4.842 18.439 9.648 1.00 68.94 86 ALA A C 1
ATOM 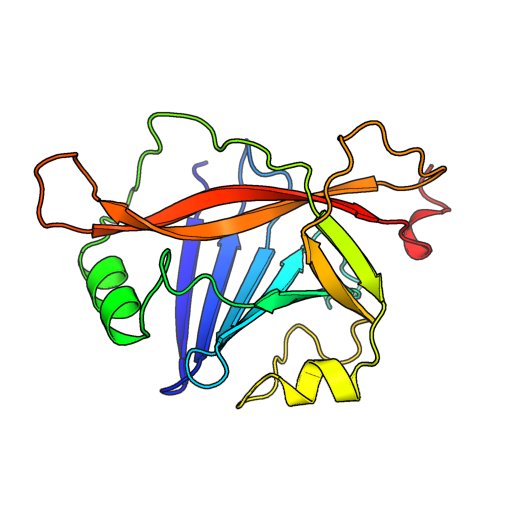666 O O . ALA A 1 86 ? -4.878 19.238 8.713 1.00 68.94 86 ALA A O 1
ATOM 667 N N . GLN A 1 87 ? -4.425 18.794 10.867 1.00 64.44 87 GLN A N 1
ATOM 668 C CA . GLN A 1 87 ? -3.936 20.146 11.180 1.00 64.44 87 GLN A CA 1
ATOM 669 C C . GLN A 1 87 ? -2.606 20.474 10.480 1.00 64.44 87 GLN A C 1
ATOM 671 O O . GLN A 1 87 ? -2.282 21.641 10.266 1.00 64.44 87 GLN A O 1
ATOM 676 N N . PHE A 1 88 ? -1.840 19.444 10.110 1.00 70.19 88 PHE A N 1
ATOM 677 C CA . PHE A 1 88 ? -0.539 19.553 9.459 1.00 70.19 88 PHE A CA 1
ATOM 678 C C . PHE A 1 88 ? -0.463 18.596 8.268 1.00 70.19 88 PHE A C 1
ATOM 680 O O . PHE A 1 88 ? -1.120 17.555 8.254 1.00 70.19 88 PHE A O 1
ATOM 687 N N . GLY A 1 89 ? 0.354 18.944 7.271 1.00 76.00 89 GLY A N 1
ATOM 688 C CA . GLY A 1 89 ? 0.666 18.034 6.170 1.00 76.00 89 GLY A CA 1
ATOM 689 C C . GLY A 1 89 ? 1.475 16.822 6.641 1.00 76.00 89 GLY A C 1
ATOM 690 O O . GLY A 1 89 ? 2.138 16.862 7.678 1.00 76.00 89 GLY A O 1
ATOM 691 N N . TRP A 1 90 ? 1.440 15.748 5.856 1.00 86.88 90 TRP A N 1
ATOM 692 C CA . TRP A 1 90 ? 2.193 14.529 6.146 1.00 86.88 90 TRP A CA 1
ATOM 693 C C . TRP A 1 90 ? 3.667 14.682 5.790 1.00 86.88 90 TRP A C 1
ATOM 695 O O . TRP A 1 90 ? 4.014 15.190 4.724 1.00 86.88 90 TRP A O 1
ATOM 705 N N . GLN A 1 91 ? 4.540 14.209 6.678 1.00 88.81 91 GLN A N 1
ATOM 706 C CA . GLN A 1 91 ? 5.970 14.160 6.407 1.00 88.81 91 GLN A CA 1
ATOM 707 C C . GLN A 1 91 ? 6.263 13.127 5.309 1.00 88.81 91 GLN A C 1
ATOM 709 O O . GLN A 1 91 ? 5.842 11.975 5.412 1.00 88.81 91 GLN A O 1
ATOM 714 N N . GLU A 1 92 ? 7.016 13.529 4.285 1.00 90.62 92 GLU A N 1
ATOM 715 C CA . GLU A 1 92 ? 7.567 12.610 3.286 1.00 90.62 92 GLU A CA 1
ATOM 716 C C . GLU A 1 92 ? 8.782 11.871 3.858 1.00 90.62 92 GLU A C 1
ATOM 718 O O . GLU A 1 92 ? 9.743 12.488 4.329 1.00 90.62 92 GLU A O 1
ATOM 723 N N . PHE A 1 93 ? 8.751 10.544 3.799 1.00 91.00 93 PHE A N 1
ATOM 724 C CA . PHE A 1 93 ? 9.784 9.670 4.329 1.00 91.00 93 PHE A CA 1
ATOM 725 C C . PHE A 1 93 ? 10.510 8.951 3.188 1.00 91.00 93 PHE A C 1
ATOM 727 O O . PHE A 1 93 ? 10.158 7.845 2.785 1.00 91.00 93 PHE A O 1
ATOM 734 N N . TRP A 1 94 ? 11.536 9.620 2.657 1.00 90.44 94 TRP A N 1
ATOM 735 C CA . TRP A 1 94 ? 12.390 9.163 1.553 1.00 90.44 94 TRP A CA 1
ATOM 736 C C . TRP A 1 94 ? 13.429 8.133 2.013 1.00 90.44 94 TRP A C 1
ATOM 738 O O . TRP A 1 94 ? 14.626 8.400 1.975 1.00 90.44 94 TRP A O 1
ATOM 748 N N . GLN A 1 95 ? 12.966 6.994 2.521 1.00 89.44 95 GLN A N 1
ATOM 749 C CA . GLN A 1 95 ? 13.812 5.924 3.061 1.00 89.44 95 GLN A CA 1
ATOM 750 C C . GLN A 1 95 ? 13.341 4.547 2.601 1.00 89.44 95 GLN A C 1
ATOM 752 O O . GLN A 1 95 ? 13.414 3.585 3.361 1.00 89.44 95 GLN A O 1
ATOM 757 N N . PHE A 1 96 ? 12.829 4.444 1.378 1.00 91.50 96 PHE A N 1
ATOM 758 C CA . PHE A 1 96 ? 12.374 3.177 0.824 1.00 91.50 96 PHE A CA 1
ATOM 759 C C . PHE A 1 96 ? 12.965 2.922 -0.556 1.00 91.50 96 PHE A C 1
ATOM 761 O O . PHE A 1 96 ? 13.014 3.818 -1.397 1.00 91.50 96 PHE A O 1
ATOM 768 N N . ASP A 1 97 ? 13.346 1.668 -0.778 1.00 90.44 97 ASP A N 1
ATOM 769 C CA . ASP A 1 97 ? 13.686 1.127 -2.087 1.00 90.44 97 ASP A CA 1
ATOM 770 C C . ASP A 1 97 ? 12.634 0.093 -2.493 1.00 90.44 97 ASP A C 1
ATOM 772 O O . ASP A 1 97 ? 12.236 -0.764 -1.696 1.00 90.44 97 ASP A O 1
ATOM 776 N N . ALA A 1 98 ? 12.191 0.169 -3.748 1.00 93.06 98 ALA A N 1
ATOM 777 C CA . ALA A 1 98 ? 11.253 -0.778 -4.332 1.00 93.06 98 ALA A CA 1
ATOM 778 C C . ALA A 1 98 ? 12.016 -1.909 -5.036 1.00 93.06 98 ALA A C 1
ATOM 780 O O . ALA A 1 98 ? 12.534 -1.739 -6.139 1.00 93.06 98 ALA A O 1
ATOM 781 N N . GLU A 1 99 ? 12.065 -3.086 -4.413 1.00 93.62 99 GLU A N 1
ATOM 782 C CA . GLU A 1 99 ? 12.691 -4.279 -4.986 1.00 93.62 99 GLU A CA 1
ATOM 783 C C . GLU A 1 99 ? 11.638 -5.175 -5.628 1.00 93.62 99 GLU A C 1
ATOM 785 O O . GLU A 1 99 ? 10.708 -5.622 -4.958 1.00 93.62 99 GLU A O 1
ATOM 790 N N . GLN A 1 100 ? 11.779 -5.469 -6.920 1.00 95.06 100 GLN A N 1
ATOM 791 C CA . GLN A 1 100 ? 10.841 -6.361 -7.594 1.00 95.06 100 GLN A CA 1
ATOM 792 C C . GLN A 1 100 ? 10.930 -7.776 -7.011 1.00 95.06 100 GLN A C 1
ATOM 794 O O . GLN A 1 100 ? 12.015 -8.345 -6.895 1.00 95.06 100 GLN A O 1
ATOM 799 N N . ILE A 1 101 ? 9.778 -8.361 -6.695 1.00 96.88 101 ILE A N 1
ATOM 800 C CA . ILE A 1 101 ? 9.664 -9.734 -6.206 1.00 96.88 101 ILE A CA 1
ATOM 801 C C . ILE A 1 101 ? 8.719 -10.550 -7.085 1.00 9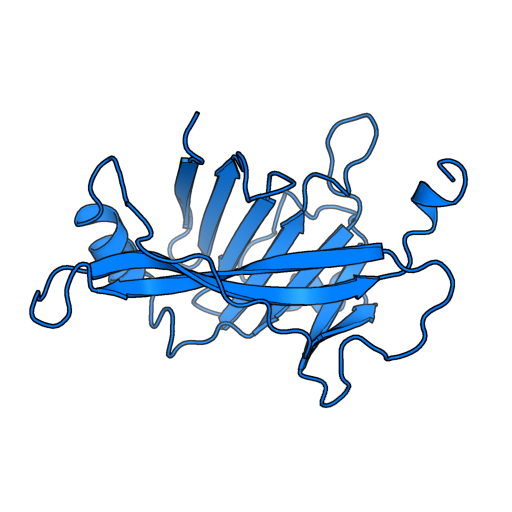6.88 101 ILE A C 1
ATOM 803 O O . ILE A 1 101 ? 7.897 -10.015 -7.832 1.00 96.88 101 ILE A O 1
ATOM 807 N N . ASP A 1 102 ? 8.836 -11.870 -6.983 1.00 96.19 102 ASP A N 1
ATOM 808 C CA . ASP A 1 102 ? 7.942 -12.788 -7.676 1.00 96.19 102 ASP A CA 1
ATOM 809 C C . ASP A 1 102 ? 6.508 -12.729 -7.116 1.00 96.19 102 ASP A C 1
ATOM 811 O O . ASP A 1 102 ? 6.288 -12.603 -5.906 1.00 96.19 102 ASP A O 1
ATOM 815 N N . ALA A 1 103 ? 5.518 -12.859 -8.001 1.00 95.19 103 ALA A N 1
ATOM 816 C CA . ALA A 1 103 ? 4.110 -12.772 -7.632 1.00 95.19 103 ALA A CA 1
ATOM 817 C C . ALA A 1 103 ? 3.674 -13.925 -6.716 1.00 95.19 103 ALA A C 1
ATOM 819 O O . ALA A 1 103 ? 2.835 -13.716 -5.841 1.00 95.19 103 ALA A O 1
ATOM 820 N N . HIS A 1 104 ? 4.225 -15.134 -6.869 1.00 94.62 104 HIS A N 1
ATOM 821 C CA . HIS A 1 104 ? 3.915 -16.239 -5.961 1.00 94.62 104 HIS A CA 1
ATOM 822 C C . HIS A 1 104 ? 4.467 -15.953 -4.559 1.00 94.62 104 HIS A C 1
ATOM 824 O O . HIS A 1 104 ? 3.753 -16.122 -3.569 1.00 94.62 104 HIS A O 1
ATOM 830 N N . ALA A 1 105 ? 5.693 -15.426 -4.476 1.00 95.88 105 ALA A N 1
ATOM 831 C CA . ALA A 1 105 ? 6.285 -14.999 -3.211 1.00 95.88 105 ALA A CA 1
ATOM 832 C C . ALA A 1 105 ? 5.454 -13.899 -2.525 1.00 95.88 105 ALA A C 1
ATOM 834 O O . ALA A 1 105 ? 5.196 -14.007 -1.327 1.00 95.88 105 ALA A O 1
ATOM 835 N N . ALA A 1 106 ? 4.984 -12.892 -3.269 1.00 96.25 106 ALA A N 1
ATOM 836 C CA . ALA A 1 106 ? 4.127 -11.829 -2.739 1.00 96.25 106 ALA A CA 1
ATOM 837 C C . ALA A 1 106 ? 2.775 -12.361 -2.241 1.00 96.25 106 ALA A C 1
ATOM 839 O O . ALA A 1 106 ? 2.405 -12.142 -1.091 1.00 96.25 106 ALA A O 1
ATOM 840 N N . ASN A 1 107 ? 2.065 -13.127 -3.076 1.00 95.44 107 ASN A N 1
ATOM 841 C CA . ASN A 1 107 ? 0.749 -13.670 -2.734 1.00 95.44 107 ASN A CA 1
ATOM 842 C C . ASN A 1 107 ? 0.805 -14.624 -1.531 1.00 95.44 107 ASN A C 1
ATOM 844 O O . ASN A 1 107 ? -0.124 -14.644 -0.732 1.00 95.44 107 ASN A O 1
ATOM 848 N N . SER A 1 108 ? 1.912 -15.354 -1.340 1.00 95.81 108 SER A N 1
ATOM 849 C CA . SER A 1 108 ? 2.105 -16.218 -0.163 1.00 95.81 108 SER A CA 1
ATOM 850 C C . SER A 1 108 ? 2.150 -15.463 1.175 1.00 95.81 108 SER A C 1
ATOM 852 O O . SER A 1 108 ? 2.075 -16.083 2.236 1.00 95.81 108 SER A O 1
ATOM 854 N N . LYS A 1 109 ? 2.284 -14.128 1.145 1.00 96.81 109 LYS A N 1
ATOM 855 C CA . LYS A 1 109 ? 2.275 -13.263 2.332 1.00 96.81 109 LYS A CA 1
ATOM 856 C C . LYS A 1 109 ? 0.879 -12.860 2.783 1.00 96.81 109 LYS A C 1
ATOM 858 O O . LYS A 1 109 ? 0.774 -12.242 3.837 1.00 96.81 109 LYS A O 1
ATOM 863 N N . PHE A 1 110 ? -0.167 -13.200 2.039 1.00 97.25 110 PHE A N 1
ATOM 864 C CA . PHE A 1 110 ? -1.543 -12.858 2.380 1.00 97.25 110 PHE A CA 1
ATOM 865 C C . PHE A 1 110 ? -2.366 -14.125 2.615 1.00 97.25 110 PHE A C 1
ATOM 867 O O . PHE A 1 110 ? -2.160 -15.153 1.972 1.00 97.25 110 PHE A O 1
ATOM 874 N N . THR A 1 111 ? -3.285 -14.056 3.573 1.00 95.56 111 THR A N 1
ATOM 875 C CA . THR A 1 111 ? -4.226 -15.134 3.896 1.00 95.56 111 THR A CA 1
ATOM 876 C C . THR A 1 111 ? -5.264 -15.288 2.793 1.00 95.56 111 THR A C 1
ATOM 878 O O . THR A 1 111 ? -5.595 -16.406 2.410 1.00 95.56 111 THR A O 1
ATOM 881 N N . ASP A 1 112 ? -5.745 -14.153 2.285 1.00 93.81 112 ASP A N 1
ATOM 882 C CA . ASP A 1 112 ? -6.721 -14.049 1.209 1.00 93.81 112 ASP A CA 1
ATOM 883 C C . ASP A 1 112 ? -6.082 -13.343 0.005 1.00 93.81 112 ASP A C 1
ATOM 885 O O . ASP A 1 112 ? -5.235 -12.457 0.162 1.00 93.81 112 ASP A O 1
ATOM 889 N N . LYS A 1 113 ? -6.494 -13.728 -1.206 1.00 93.31 113 LYS A N 1
ATOM 890 C CA . LYS A 1 113 ? -6.000 -13.127 -2.450 1.00 93.31 113 LYS A CA 1
ATOM 891 C C . LYS A 1 113 ? -6.391 -11.647 -2.533 1.00 93.31 113 LYS A C 1
ATOM 893 O O . LYS A 1 113 ? -7.543 -11.295 -2.300 1.00 93.31 113 LYS A O 1
ATOM 898 N N . ILE A 1 114 ? -5.440 -10.803 -2.934 1.00 95.75 114 ILE A N 1
ATOM 899 C CA . ILE A 1 114 ? -5.675 -9.376 -3.188 1.00 95.75 114 ILE A CA 1
ATOM 900 C C . ILE A 1 114 ? -6.138 -9.202 -4.636 1.00 95.75 114 ILE A C 1
ATOM 902 O O . ILE A 1 114 ? -5.319 -9.197 -5.557 1.00 95.75 114 ILE A O 1
ATOM 906 N N . GLU A 1 115 ? -7.452 -9.108 -4.850 1.00 92.75 115 GLU A N 1
ATOM 907 C CA . GLU A 1 115 ? -8.038 -9.066 -6.198 1.00 92.75 115 GLU A CA 1
ATOM 908 C C . GLU A 1 115 ? -7.520 -7.890 -7.037 1.00 92.75 115 GLU A C 1
ATOM 910 O O . GLU A 1 115 ? -7.142 -8.104 -8.194 1.00 92.75 115 GLU A O 1
ATOM 915 N N . ASP A 1 116 ? -7.374 -6.707 -6.433 1.00 92.81 116 ASP A N 1
ATOM 916 C CA . ASP A 1 116 ? -6.827 -5.498 -7.066 1.00 92.81 116 ASP A CA 1
ATOM 917 C C . ASP A 1 116 ? -5.399 -5.649 -7.599 1.00 92.81 116 ASP A C 1
ATOM 919 O O . ASP A 1 116 ? -4.998 -4.894 -8.480 1.00 92.81 116 ASP A O 1
ATOM 923 N N . CYS A 1 117 ? -4.650 -6.641 -7.114 1.00 95.31 117 CYS A N 1
ATOM 924 C CA . CYS A 1 117 ? -3.271 -6.918 -7.516 1.00 95.31 117 CYS A CA 1
ATOM 925 C C . CYS A 1 117 ? -3.138 -8.157 -8.415 1.00 95.31 117 CYS A C 1
ATOM 927 O O . CYS A 1 117 ? -2.040 -8.689 -8.616 1.00 95.31 117 CYS A O 1
ATOM 929 N N . THR A 1 118 ? -4.248 -8.656 -8.964 1.00 93.44 118 THR A N 1
ATOM 930 C CA . THR A 1 118 ? -4.226 -9.816 -9.860 1.00 93.44 118 THR A CA 1
ATOM 931 C C . THR A 1 118 ? -3.464 -9.482 -11.147 1.00 93.44 118 THR A C 1
ATOM 933 O O . THR A 1 118 ? -3.843 -8.577 -11.883 1.00 93.44 118 THR A O 1
ATOM 936 N N . ASN A 1 119 ? -2.420 -10.262 -11.451 1.00 92.38 119 ASN A N 1
ATOM 937 C CA . ASN A 1 119 ? -1.489 -10.056 -12.576 1.00 92.38 119 ASN A CA 1
ATOM 938 C C . ASN A 1 119 ? -0.629 -8.779 -12.496 1.00 92.38 119 ASN A C 1
ATOM 940 O O . ASN A 1 119 ? 0.039 -8.442 -13.474 1.00 92.38 119 ASN A O 1
ATOM 944 N N . ALA A 1 120 ? -0.602 -8.096 -11.349 1.00 94.62 120 ALA A N 1
ATOM 945 C CA . ALA A 1 120 ? 0.278 -6.956 -11.130 1.00 94.62 120 ALA A CA 1
ATOM 946 C C . ALA A 1 120 ? 1.733 -7.401 -10.892 1.00 94.62 120 ALA A C 1
ATOM 948 O O . ALA A 1 120 ? 2.005 -8.485 -10.364 1.00 94.62 120 ALA A O 1
ATOM 949 N N . LYS A 1 121 ? 2.685 -6.532 -11.243 1.00 96.12 121 LYS A N 1
ATOM 950 C CA . LYS A 1 121 ? 4.080 -6.645 -10.801 1.00 96.12 121 LYS A CA 1
ATOM 951 C C . LYS A 1 121 ? 4.158 -6.307 -9.316 1.00 96.12 121 LYS A C 1
ATOM 953 O O . LYS A 1 121 ? 3.574 -5.316 -8.886 1.00 96.12 121 LYS A O 1
ATOM 958 N N . TRP A 1 122 ? 4.910 -7.090 -8.552 1.00 97.50 122 TRP A N 1
ATOM 959 C CA . TRP A 1 122 ? 5.062 -6.880 -7.116 1.00 97.50 122 TRP A CA 1
ATOM 960 C C . TRP A 1 122 ? 6.415 -6.270 -6.773 1.00 97.50 122 TRP A C 1
ATOM 962 O O . TRP A 1 122 ? 7.448 -6.739 -7.251 1.00 97.50 122 TRP A O 1
ATOM 972 N N . TYR A 1 123 ? 6.403 -5.260 -5.907 1.00 97.38 123 TYR A N 1
ATOM 973 C CA . TYR A 1 123 ? 7.604 -4.625 -5.373 1.00 97.38 123 TYR A CA 1
ATOM 974 C C . TYR A 1 123 ? 7.579 -4.635 -3.849 1.00 97.38 123 TYR A C 1
ATOM 976 O O . TYR A 1 123 ? 6.671 -4.086 -3.231 1.00 97.38 123 TYR A O 1
ATOM 984 N N . LEU A 1 124 ? 8.583 -5.250 -3.233 1.00 96.69 124 LEU A N 1
ATOM 985 C CA . LEU A 1 124 ? 8.814 -5.168 -1.799 1.00 96.69 124 LEU A CA 1
ATOM 986 C C . LEU A 1 124 ? 9.461 -3.825 -1.469 1.00 96.69 124 LEU A C 1
ATOM 988 O O . LEU A 1 124 ? 10.562 -3.541 -1.941 1.00 96.69 124 LEU A O 1
ATOM 992 N N . LEU A 1 125 ? 8.800 -3.033 -0.630 1.00 95.38 125 LEU A N 1
ATOM 993 C CA . LEU A 1 125 ? 9.372 -1.805 -0.094 1.00 95.38 125 LEU A CA 1
ATOM 994 C C . LEU A 1 125 ? 10.281 -2.154 1.083 1.00 95.38 125 LEU A C 1
ATOM 996 O O . LEU A 1 125 ? 9.823 -2.599 2.139 1.00 95.38 125 LEU A O 1
ATOM 1000 N N . LYS A 1 126 ? 11.587 -1.977 0.887 1.00 91.25 126 LYS A N 1
ATOM 1001 C CA . LYS A 1 126 ? 12.600 -2.160 1.929 1.00 91.25 126 LYS A CA 1
ATOM 1002 C C . LYS A 1 126 ? 13.021 -0.806 2.457 1.00 91.25 126 LYS A C 1
ATOM 1004 O O . LYS A 1 126 ? 13.285 0.102 1.676 1.00 91.25 126 LYS A O 1
ATOM 1009 N N . GLN A 1 127 ? 13.126 -0.688 3.777 1.00 87.50 127 GLN A N 1
ATOM 1010 C CA . GLN A 1 127 ? 13.669 0.524 4.369 1.00 87.50 127 GLN A CA 1
ATOM 1011 C C . GLN A 1 127 ? 15.158 0.646 4.015 1.00 87.50 127 GLN A C 1
ATOM 1013 O O . GLN A 1 127 ? 15.943 -0.268 4.275 1.00 87.50 127 GLN A O 1
ATOM 1018 N N . ALA A 1 128 ? 15.532 1.775 3.427 1.00 82.56 128 ALA A N 1
ATOM 1019 C CA . ALA A 1 128 ? 16.871 2.100 2.966 1.00 82.56 128 ALA A CA 1
ATOM 1020 C C . ALA A 1 128 ? 17.396 3.362 3.666 1.00 82.56 128 ALA A C 1
ATOM 1022 O O . ALA A 1 128 ? 16.634 4.198 4.145 1.00 82.56 128 ALA A O 1
ATOM 1023 N N . VAL A 1 129 ? 18.722 3.505 3.735 1.00 75.12 129 VAL A N 1
ATOM 1024 C CA . VAL A 1 129 ? 19.395 4.628 4.426 1.00 75.12 129 VAL A CA 1
ATOM 1025 C C . VAL A 1 129 ? 19.749 5.766 3.451 1.00 75.12 129 VAL A C 1
ATOM 1027 O O . VAL A 1 129 ? 20.325 6.780 3.842 1.00 75.12 129 VAL A O 1
ATOM 1030 N N . HIS A 1 130 ? 19.423 5.622 2.166 1.00 66.75 130 HIS A N 1
ATOM 1031 C CA . HIS A 1 130 ? 19.743 6.620 1.149 1.00 66.75 130 HIS A CA 1
ATOM 1032 C C . HIS A 1 130 ? 18.768 7.802 1.188 1.00 66.75 130 HIS A C 1
ATOM 1034 O O . HIS A 1 130 ? 17.582 7.631 1.447 1.00 66.75 130 HIS A O 1
ATOM 1040 N N . SER A 1 131 ? 19.276 9.013 0.939 1.00 62.12 131 SER A N 1
ATOM 1041 C CA . SER A 1 131 ? 18.440 10.204 0.787 1.00 62.12 131 SER A CA 1
ATOM 1042 C C . SER A 1 131 ? 17.742 10.212 -0.578 1.00 62.12 131 SER A C 1
ATOM 1044 O O . SER A 1 131 ? 18.128 9.490 -1.500 1.00 62.12 131 SER A O 1
ATOM 1046 N N . ARG A 1 132 ? 16.760 11.111 -0.735 1.00 66.12 132 ARG A N 1
ATOM 1047 C CA . ARG A 1 132 ? 16.063 11.415 -2.001 1.00 66.12 132 ARG A CA 1
ATOM 1048 C C . ARG A 1 132 ? 17.000 11.591 -3.210 1.00 66.12 132 ARG A C 1
ATOM 1050 O O . ARG A 1 132 ? 16.574 11.405 -4.346 1.00 66.12 132 ARG A O 1
ATOM 1057 N N . ASP A 1 133 ? 18.265 11.937 -2.987 1.00 65.06 133 ASP A N 1
ATOM 1058 C CA . ASP A 1 133 ? 19.253 12.221 -4.032 1.00 65.06 133 ASP A CA 1
ATOM 1059 C C . ASP A 1 133 ? 19.925 10.971 -4.620 1.00 65.06 133 ASP A C 1
ATOM 1061 O O . ASP A 1 133 ? 20.777 11.100 -5.500 1.00 65.06 133 ASP A O 1
ATOM 1065 N N . ALA A 1 134 ? 19.542 9.761 -4.190 1.00 66.25 134 ALA A N 1
ATOM 1066 C CA . ALA A 1 134 ? 19.977 8.537 -4.854 1.00 66.25 134 ALA A CA 1
ATOM 1067 C C . ALA A 1 134 ? 19.615 8.595 -6.350 1.00 66.25 134 ALA A C 1
ATOM 1069 O O . ALA A 1 134 ? 18.450 8.732 -6.747 1.00 66.25 134 ALA A O 1
ATOM 1070 N N . SER A 1 135 ? 20.649 8.563 -7.190 1.00 60.81 135 SER A N 1
ATOM 1071 C CA . SER A 1 135 ? 20.534 8.737 -8.631 1.00 60.81 135 SER A CA 1
ATOM 1072 C C . SER A 1 135 ? 19.833 7.531 -9.261 1.00 60.81 135 SER A C 1
ATOM 1074 O O . SER A 1 135 ? 20.452 6.487 -9.458 1.00 60.81 135 SER A O 1
ATOM 1076 N N . CYS A 1 136 ? 18.561 7.688 -9.623 1.00 71.44 136 CYS A N 1
ATOM 1077 C CA . CYS A 1 136 ? 17.905 6.839 -10.612 1.00 71.44 136 CYS A CA 1
ATOM 1078 C C . CYS A 1 136 ? 17.584 7.690 -11.843 1.00 71.44 136 CYS A C 1
ATOM 1080 O O . CYS A 1 136 ? 16.821 8.653 -11.756 1.00 71.44 136 CYS A O 1
ATOM 1082 N N . SER A 1 137 ? 18.166 7.341 -12.990 1.00 74.44 137 SER A N 1
ATOM 1083 C CA . SER A 1 137 ? 17.768 7.910 -14.277 1.00 74.44 137 SER A CA 1
ATOM 1084 C C . SER A 1 137 ? 16.416 7.331 -14.685 1.00 74.44 137 SER A C 1
ATOM 1086 O O . SER A 1 137 ? 16.251 6.115 -14.700 1.00 74.44 137 SER A O 1
ATOM 1088 N N . ASP A 1 138 ? 15.474 8.195 -15.050 1.00 81.19 138 ASP A N 1
ATOM 1089 C CA . ASP A 1 138 ? 14.147 7.826 -15.566 1.00 81.19 138 ASP A CA 1
ATOM 1090 C C . ASP A 1 138 ? 13.161 7.227 -14.550 1.00 81.19 138 ASP A C 1
ATOM 1092 O O . ASP A 1 138 ? 12.098 6.747 -14.939 1.00 81.19 138 ASP A O 1
ATOM 1096 N N . CYS A 1 139 ? 13.459 7.311 -13.253 1.00 88.31 139 CYS A N 1
ATOM 1097 C CA . CYS A 1 139 ? 12.481 7.009 -12.212 1.00 88.31 139 CYS A CA 1
ATOM 1098 C C . CYS A 1 139 ? 11.467 8.143 -12.004 1.00 88.31 139 CYS A C 1
ATOM 1100 O O . CYS A 1 139 ? 11.758 9.317 -12.236 1.00 88.31 139 CYS A O 1
ATOM 1102 N N . TYR A 1 140 ? 10.308 7.767 -11.470 1.00 89.00 140 TYR A N 1
ATOM 1103 C CA . TYR A 1 140 ? 9.287 8.671 -10.958 1.00 89.00 140 TYR A CA 1
ATOM 1104 C C . TYR A 1 140 ? 9.248 8.610 -9.428 1.00 89.00 140 TYR A C 1
ATOM 1106 O O . TYR A 1 140 ? 9.565 7.581 -8.826 1.00 89.00 140 TYR A O 1
ATOM 1114 N N . ASP A 1 141 ? 8.873 9.733 -8.821 1.00 89.25 141 ASP A N 1
ATOM 1115 C CA . ASP A 1 141 ? 8.715 9.901 -7.378 1.00 89.25 141 ASP A CA 1
ATOM 1116 C C . ASP A 1 141 ? 7.328 9.363 -6.960 1.00 89.25 141 ASP A C 1
ATOM 1118 O O . ASP A 1 141 ? 6.304 9.885 -7.406 1.00 89.25 141 ASP A O 1
ATOM 1122 N N . PHE A 1 142 ? 7.293 8.344 -6.097 1.00 91.25 142 PHE A N 1
ATOM 1123 C CA . PHE A 1 142 ? 6.073 7.800 -5.489 1.00 91.25 142 PHE A CA 1
ATOM 1124 C C . PHE A 1 142 ? 6.081 8.051 -3.984 1.00 91.25 142 PHE A C 1
ATOM 1126 O O . PHE A 1 142 ? 7.134 8.001 -3.357 1.00 91.25 142 PHE A O 1
ATOM 1133 N N . CYS A 1 143 ? 4.902 8.298 -3.416 1.00 91.44 143 CYS A N 1
ATOM 1134 C CA . CYS A 1 143 ? 4.694 8.504 -1.986 1.00 91.44 143 CYS A CA 1
ATOM 1135 C C . CYS A 1 143 ? 3.382 7.829 -1.586 1.00 91.44 143 CYS A C 1
ATOM 1137 O O . CYS A 1 143 ? 2.305 8.307 -1.944 1.00 91.44 143 CYS A O 1
ATOM 1139 N N . LEU A 1 144 ? 3.480 6.709 -0.876 1.00 93.00 144 LEU A N 1
ATOM 1140 C CA . LEU A 1 144 ? 2.331 5.897 -0.484 1.00 93.00 144 LEU A CA 1
ATOM 1141 C C . LEU A 1 144 ? 1.889 6.227 0.949 1.00 93.00 144 LEU A C 1
ATOM 1143 O O . LEU A 1 144 ? 2.728 6.584 1.777 1.00 93.00 144 LEU A O 1
ATOM 1147 N N . PRO A 1 145 ? 0.588 6.129 1.266 1.00 92.25 145 PRO A N 1
ATOM 1148 C CA . PRO A 1 145 ? 0.099 6.401 2.612 1.00 92.25 145 PRO A CA 1
ATOM 1149 C C . PRO A 1 145 ? 0.536 5.315 3.607 1.00 92.25 145 PRO A C 1
ATOM 1151 O O . PRO A 1 145 ? 0.225 4.140 3.420 1.00 92.25 145 PRO A O 1
ATOM 1154 N N . ASP A 1 146 ? 1.199 5.724 4.692 1.00 92.50 146 ASP A N 1
ATOM 1155 C CA . ASP A 1 146 ? 1.457 4.882 5.867 1.00 92.50 146 ASP A CA 1
ATOM 1156 C C . ASP A 1 146 ? 0.349 5.104 6.906 1.00 92.50 146 ASP A C 1
ATOM 1158 O O . ASP A 1 146 ? 0.256 6.172 7.528 1.00 92.50 146 ASP A O 1
ATOM 1162 N N . TRP A 1 147 ? -0.533 4.116 7.045 1.00 93.12 147 TRP A N 1
ATOM 1163 C CA . TRP A 1 147 ? -1.739 4.205 7.866 1.00 93.12 147 TRP A CA 1
ATOM 1164 C C . TRP A 1 147 ? -1.454 3.959 9.349 1.00 93.12 147 TRP A C 1
ATOM 1166 O O . TRP A 1 147 ? -0.703 3.058 9.718 1.00 93.12 147 TRP A O 1
ATOM 1176 N N . ALA A 1 148 ? -2.120 4.717 10.217 1.00 92.69 148 ALA A N 1
ATOM 1177 C CA . ALA A 1 148 ? -2.018 4.571 11.662 1.00 92.69 148 ALA A CA 1
ATOM 1178 C C . ALA A 1 148 ? -3.340 4.884 12.363 1.00 92.69 148 ALA A C 1
ATOM 1180 O O . ALA A 1 148 ? -4.115 5.732 11.917 1.00 92.69 148 ALA A O 1
ATOM 1181 N N . VAL A 1 149 ? -3.549 4.245 13.511 1.00 91.25 149 VAL A N 1
ATOM 1182 C CA . VAL A 1 149 ? -4.532 4.697 14.493 1.00 91.25 149 VAL A CA 1
ATOM 1183 C C . VAL A 1 149 ? -3.932 5.903 15.216 1.00 91.25 149 VAL A C 1
ATOM 1185 O O . VAL A 1 149 ? -2.922 5.789 15.912 1.00 91.25 149 VAL A O 1
ATOM 1188 N N . VAL A 1 150 ? -4.522 7.077 15.009 1.00 83.94 150 VAL A N 1
ATOM 1189 C CA . VAL A 1 150 ? -4.062 8.354 15.565 1.00 83.94 150 VAL A CA 1
ATOM 1190 C C . VAL A 1 150 ? -5.080 8.875 16.569 1.00 83.94 150 VAL A C 1
ATOM 1192 O O . VAL A 1 150 ? -6.282 8.755 16.363 1.00 83.94 150 VAL A O 1
ATOM 1195 N N . ARG A 1 151 ? -4.618 9.472 17.666 1.00 77.06 151 ARG A N 1
ATOM 1196 C CA . ARG A 1 151 ? -5.525 10.130 18.616 1.00 77.06 151 ARG A CA 1
ATOM 1197 C C . ARG A 1 151 ? -6.032 11.437 18.022 1.00 77.06 151 ARG A C 1
ATOM 1199 O O . ARG A 1 151 ? -5.240 12.156 17.411 1.00 77.06 151 ARG A O 1
ATOM 1206 N N . LYS A 1 152 ? -7.316 11.748 18.225 1.00 70.56 152 LYS A N 1
ATOM 1207 C CA . LYS A 1 152 ? -7.907 13.017 17.767 1.00 70.56 152 LYS A CA 1
ATOM 1208 C C . LYS A 1 152 ? -7.245 14.214 18.452 1.00 70.56 152 LYS A C 1
ATOM 1210 O O . LYS A 1 152 ? -6.797 15.142 17.782 1.00 70.56 152 LYS A O 1
ATOM 1215 N N . GLU A 1 153 ? -7.066 14.129 19.768 1.00 68.75 153 GLU A N 1
ATOM 1216 C CA . GLU A 1 153 ? -6.317 15.104 20.557 1.00 68.75 153 GLU A CA 1
ATOM 1217 C C . GLU A 1 153 ? -5.315 14.434 21.507 1.00 68.75 153 GLU A C 1
ATOM 1219 O O . GLU A 1 153 ? -5.408 13.253 21.840 1.00 68.75 153 GLU A O 1
ATOM 1224 N N . LYS A 1 154 ? -4.333 15.206 21.993 1.00 59.75 154 LYS A N 1
ATOM 1225 C CA . LYS A 1 154 ? -3.252 14.708 22.866 1.00 59.75 154 LYS A CA 1
ATOM 1226 C C . LYS A 1 154 ? -3.761 14.029 24.151 1.00 59.75 154 LYS A C 1
ATOM 1228 O O . LYS A 1 154 ? -3.061 13.169 24.688 1.00 59.75 154 LYS A O 1
ATOM 1233 N N . TYR A 1 155 ? -4.937 14.425 24.639 1.00 60.88 155 TYR A N 1
ATOM 1234 C CA . TYR A 1 155 ? -5.521 13.962 25.904 1.00 60.88 155 TYR A CA 1
ATOM 1235 C C . TYR A 1 155 ? -6.869 13.257 25.740 1.00 60.88 155 TYR A C 1
ATOM 1237 O O . TYR A 1 155 ? -7.490 12.929 26.745 1.00 60.88 155 TYR A O 1
ATOM 1245 N N . GLU A 1 156 ? -7.320 13.034 24.508 1.00 68.62 156 GLU A N 1
ATOM 1246 C CA . GLU A 1 156 ? -8.540 12.274 24.261 1.00 68.62 156 GLU A CA 1
ATOM 1247 C C . GLU A 1 156 ? -8.233 10.780 24.164 1.00 68.62 156 GLU A C 1
ATOM 1249 O O . GLU A 1 156 ? -7.194 10.368 23.636 1.00 68.62 156 GLU A O 1
ATOM 1254 N N . ASP A 1 157 ? -9.163 9.976 24.677 1.00 71.56 157 ASP A N 1
ATOM 1255 C CA . ASP A 1 157 ? -9.131 8.519 24.543 1.00 71.56 157 ASP A CA 1
ATOM 125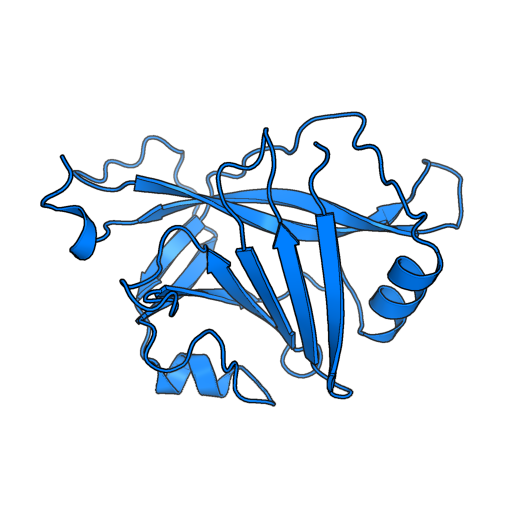6 C C . ASP A 1 157 ? -9.600 8.070 23.148 1.00 71.56 157 ASP A C 1
ATOM 1258 O O . ASP A 1 157 ? -9.277 6.965 22.718 1.00 71.56 157 ASP A O 1
ATOM 1262 N N . GLN A 1 158 ? -10.298 8.951 22.418 1.00 77.06 158 GLN A N 1
ATOM 1263 C CA . GLN A 1 158 ? -10.799 8.671 21.076 1.00 77.06 158 GLN A CA 1
ATOM 1264 C C . GLN A 1 158 ? -9.673 8.629 20.048 1.00 77.06 158 GLN A C 1
ATOM 1266 O O . GLN A 1 158 ? -8.830 9.532 19.940 1.00 77.06 158 GLN A O 1
ATOM 1271 N N . SER A 1 159 ? -9.708 7.584 19.235 1.00 84.25 159 SER A N 1
ATOM 1272 C CA . SER A 1 159 ? -8.769 7.361 18.152 1.00 84.25 159 SER A CA 1
ATOM 1273 C C . SER A 1 159 ? -9.488 7.342 16.809 1.00 84.25 159 SER A C 1
ATOM 1275 O O . SER A 1 159 ? -10.646 6.974 16.688 1.00 84.25 159 SER A O 1
ATOM 1277 N N . THR A 1 160 ? -8.790 7.754 15.765 1.00 87.88 160 THR A N 1
ATOM 1278 C CA . THR A 1 160 ? -9.283 7.761 14.392 1.00 87.88 160 THR A CA 1
ATOM 1279 C C . THR A 1 160 ? -8.270 7.077 13.493 1.00 87.88 160 THR A C 1
ATOM 1281 O O . THR A 1 160 ? -7.075 7.032 13.795 1.00 87.88 160 THR A O 1
ATOM 1284 N N . ILE A 1 161 ? -8.726 6.534 12.369 1.00 90.12 161 ILE A N 1
ATOM 1285 C CA . ILE A 1 161 ? -7.806 6.085 11.324 1.00 90.12 161 ILE A CA 1
ATOM 1286 C C . ILE A 1 161 ? -7.258 7.308 10.580 1.00 90.12 161 ILE A C 1
ATOM 1288 O O . ILE A 1 161 ? -7.991 8.252 10.286 1.00 90.12 161 ILE A O 1
ATOM 1292 N N . GLY A 1 162 ? -5.963 7.315 10.284 1.00 89.19 162 GLY A N 1
ATOM 1293 C CA . GLY A 1 162 ? -5.322 8.402 9.557 1.00 89.19 162 GLY A CA 1
ATOM 1294 C C . GLY A 1 162 ? -4.023 7.971 8.894 1.00 89.19 162 GLY A C 1
ATOM 1295 O O . GLY A 1 162 ? -3.599 6.821 8.993 1.00 89.19 162 GLY A O 1
ATOM 1296 N N . ILE A 1 163 ? -3.386 8.914 8.207 1.00 89.69 163 ILE A N 1
ATOM 1297 C CA . ILE A 1 163 ? -2.054 8.728 7.628 1.00 89.69 163 ILE A CA 1
ATOM 1298 C C . ILE A 1 163 ? -1.049 9.339 8.601 1.00 89.69 163 ILE A C 1
ATOM 1300 O O . ILE A 1 163 ? -1.190 10.497 8.997 1.00 89.69 163 ILE A O 1
ATOM 1304 N N . ARG A 1 164 ? -0.043 8.564 9.004 1.00 89.00 164 ARG A N 1
ATOM 1305 C CA . ARG A 1 164 ? 1.046 9.028 9.873 1.00 89.00 164 ARG A CA 1
ATOM 1306 C C . ARG A 1 164 ? 2.093 9.797 9.077 1.00 89.00 164 ARG A C 1
ATOM 1308 O O . ARG A 1 164 ? 2.566 10.842 9.515 1.00 89.00 164 ARG A O 1
ATOM 1315 N N . ARG A 1 165 ? 2.466 9.260 7.917 1.00 91.00 165 ARG A N 1
ATOM 1316 C CA . ARG A 1 165 ? 3.487 9.797 7.011 1.00 91.00 165 ARG A CA 1
ATOM 1317 C C . ARG A 1 165 ? 3.271 9.261 5.597 1.00 91.00 165 ARG A C 1
ATOM 1319 O O . ARG A 1 165 ? 2.411 8.412 5.375 1.00 91.00 165 ARG A O 1
ATOM 1326 N N . LEU A 1 166 ? 4.057 9.765 4.656 1.00 92.00 166 LEU A N 1
ATOM 1327 C CA . LEU A 1 166 ? 4.109 9.246 3.297 1.00 92.00 166 LEU A CA 1
ATOM 1328 C C . LEU A 1 166 ? 5.409 8.475 3.095 1.00 92.00 166 LEU A C 1
ATOM 1330 O O . LEU A 1 166 ? 6.488 9.056 3.194 1.00 92.00 166 LEU A O 1
ATOM 1334 N N . ASP A 1 167 ? 5.309 7.187 2.796 1.00 92.75 167 ASP A N 1
ATOM 1335 C CA . ASP A 1 167 ? 6.459 6.339 2.509 1.00 92.75 167 ASP A CA 1
ATOM 1336 C C . ASP A 1 167 ? 6.862 6.547 1.045 1.00 92.75 167 ASP A C 1
ATOM 1338 O O . A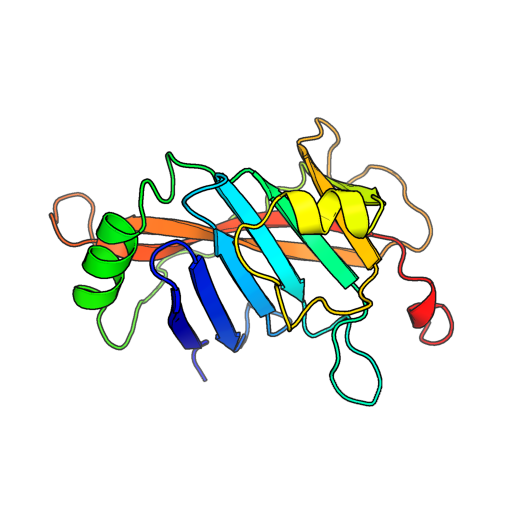SP A 1 167 ? 6.157 6.136 0.117 1.00 92.75 167 ASP A O 1
ATOM 1342 N N . CYS A 1 168 ? 7.972 7.264 0.840 1.00 92.06 168 CYS A N 1
ATOM 1343 C CA . CYS A 1 168 ? 8.380 7.759 -0.470 1.00 92.06 168 CYS A CA 1
ATOM 1344 C C . CYS A 1 168 ? 9.605 7.024 -1.017 1.00 92.06 168 CYS A C 1
ATOM 1346 O O . CYS A 1 168 ? 10.567 6.746 -0.296 1.00 92.06 168 CYS A O 1
ATOM 1348 N N . PHE A 1 169 ? 9.576 6.749 -2.318 1.00 91.94 169 PHE A N 1
ATOM 1349 C CA . PHE A 1 169 ? 10.621 6.035 -3.046 1.00 91.94 169 PHE A CA 1
ATOM 1350 C C . PHE A 1 169 ? 10.612 6.415 -4.526 1.00 91.94 169 PHE A C 1
ATOM 1352 O O . PHE A 1 169 ? 9.704 7.081 -5.030 1.00 91.94 169 PHE A O 1
ATOM 1359 N N . ARG A 1 170 ? 11.645 5.970 -5.241 1.00 90.00 170 ARG A N 1
ATOM 1360 C CA . ARG A 1 170 ? 11.747 6.118 -6.692 1.00 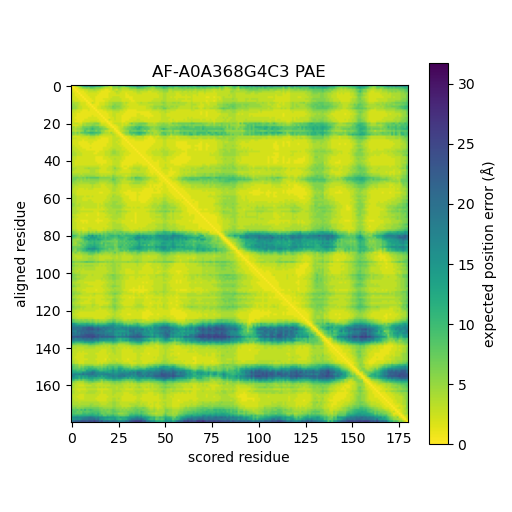90.00 170 ARG A CA 1
ATOM 1361 C C . ARG A 1 170 ? 11.546 4.783 -7.380 1.00 90.00 170 ARG A C 1
ATOM 1363 O O . ARG A 1 170 ? 12.152 3.789 -6.990 1.00 90.00 170 ARG A O 1
ATOM 1370 N N . LEU A 1 171 ? 10.730 4.777 -8.429 1.00 91.19 171 LEU A N 1
ATOM 1371 C CA . LEU A 1 171 ? 10.500 3.590 -9.245 1.00 91.19 171 LEU A CA 1
ATOM 1372 C C . LEU A 1 171 ? 10.579 3.930 -10.732 1.00 91.19 171 LEU A C 1
ATOM 1374 O O . LEU A 1 171 ? 9.975 4.895 -11.203 1.00 91.19 171 LEU A O 1
ATOM 1378 N N . TYR A 1 172 ? 11.310 3.105 -11.479 1.00 89.69 172 TYR A N 1
ATOM 1379 C CA . TYR A 1 172 ? 11.267 3.115 -12.934 1.00 89.69 172 TYR A CA 1
ATOM 1380 C C . TYR A 1 172 ? 10.000 2.401 -13.405 1.00 89.69 172 TYR A C 1
ATOM 1382 O O . TYR A 1 172 ? 9.784 1.238 -13.063 1.00 89.69 172 TYR A O 1
ATOM 1390 N N . VAL A 1 173 ? 9.186 3.089 -14.207 1.00 88.38 173 VAL A N 1
ATOM 1391 C CA . VAL A 1 173 ? 7.932 2.561 -14.759 1.00 88.38 173 VAL A CA 1
ATOM 1392 C C . VAL A 1 173 ? 8.096 2.415 -16.275 1.00 88.38 173 VAL A C 1
ATOM 1394 O O . VAL A 1 173 ? 7.966 3.405 -17.001 1.00 88.38 173 VAL A O 1
ATOM 1397 N N . PRO A 1 174 ? 8.417 1.208 -16.783 1.00 84.56 174 PRO A N 1
ATOM 1398 C CA . PRO A 1 174 ? 8.649 0.981 -18.211 1.00 84.56 174 PRO A CA 1
ATOM 1399 C C . PRO A 1 174 ? 7.488 1.439 -19.101 1.00 84.56 174 PRO A C 1
ATOM 1401 O O . PRO A 1 174 ? 7.701 1.932 -20.208 1.00 84.56 174 PRO A O 1
ATOM 1404 N N . GLU A 1 175 ? 6.261 1.294 -18.606 1.00 83.25 175 GLU A N 1
ATOM 1405 C CA . GLU A 1 175 ? 5.017 1.629 -19.294 1.00 83.25 175 GLU A CA 1
ATOM 1406 C C . GLU A 1 175 ? 4.906 3.132 -19.590 1.00 83.25 175 GLU A C 1
ATOM 1408 O O . GLU A 1 175 ? 4.258 3.530 -20.558 1.00 83.25 175 GLU A O 1
ATOM 1413 N N . TRP A 1 176 ? 5.581 3.975 -18.804 1.00 83.44 176 TRP A N 1
ATOM 1414 C CA . TRP A 1 176 ? 5.538 5.430 -18.948 1.00 83.44 176 TRP A CA 1
ATOM 1415 C C . TRP A 1 176 ? 6.617 6.000 -19.871 1.00 83.44 176 TRP A C 1
ATOM 1417 O O . TRP A 1 176 ? 6.633 7.201 -20.136 1.00 83.44 176 TRP A O 1
ATOM 1427 N N . ARG A 1 177 ? 7.490 5.151 -20.429 1.00 77.75 177 ARG A N 1
ATOM 1428 C CA . ARG A 1 177 ? 8.624 5.575 -21.268 1.00 77.75 177 ARG A CA 1
ATOM 1429 C C . ARG A 1 177 ? 8.224 6.470 -22.448 1.00 77.75 177 ARG A C 1
ATOM 1431 O O . ARG A 1 177 ? 9.014 7.315 -22.856 1.00 77.75 177 ARG A O 1
ATOM 1438 N N . ASN A 1 178 ? 7.016 6.284 -22.981 1.00 70.62 178 ASN A N 1
ATOM 1439 C CA . ASN A 1 178 ? 6.515 7.004 -24.154 1.00 70.62 178 ASN A CA 1
ATOM 1440 C C . ASN A 1 178 ? 5.742 8.292 -23.818 1.00 70.62 178 ASN A C 1
ATOM 1442 O O . ASN A 1 178 ? 5.317 8.983 -24.736 1.00 70.62 178 ASN A O 1
ATOM 1446 N N . PHE A 1 179 ? 5.544 8.608 -22.535 1.00 66.12 179 PHE A N 1
ATOM 1447 C CA . PHE A 1 179 ? 4.782 9.779 -22.077 1.00 66.12 179 PHE A CA 1
ATOM 1448 C C . PHE A 1 179 ? 5.681 10.936 -21.609 1.00 66.12 179 PHE A C 1
ATOM 1450 O O . PHE A 1 179 ? 5.224 11.820 -20.887 1.00 66.12 179 PHE A O 1
ATOM 1457 N N . ARG A 1 180 ? 6.964 10.900 -21.984 1.00 54.22 180 ARG A N 1
ATOM 1458 C CA . ARG A 1 180 ? 7.934 11.964 -21.712 1.00 54.22 180 ARG A CA 1
ATOM 1459 C C . ARG A 1 180 ? 7.792 13.151 -22.649 1.00 54.22 180 ARG A C 1
ATOM 1461 O O . ARG A 1 180 ? 7.580 12.917 -23.858 1.00 54.22 180 ARG A O 1
#

Radius of gyration: 16.25 Å; Cα contacts (8 Å, |Δi|>4): 354; chains: 1; bounding box: 38×36×50 Å

pLDDT: mean 88.08, std 9.91, range [54.22, 97.81]

Solvent-accessible surface area (backbone atoms only — not comparable to full-atom values): 10334 Å² total; per-residue (Å²): 119,82,57,48,77,46,81,42,78,77,46,98,47,30,38,36,34,42,36,48,44,30,84,90,44,91,47,35,34,41,35,40,42,27,62,78,68,36,29,30,40,39,32,48,58,80,42,38,47,101,84,70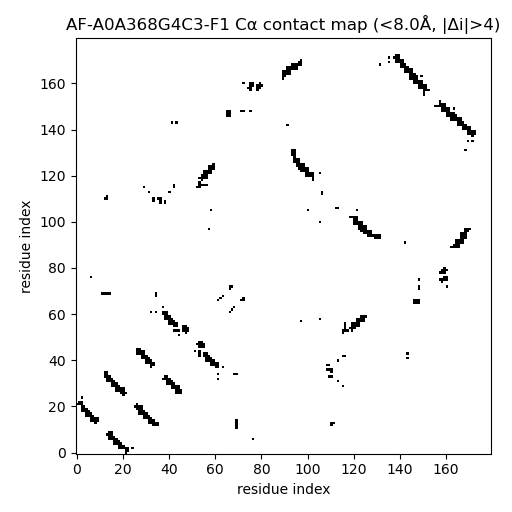,47,32,51,39,28,36,34,36,75,51,58,48,90,36,51,72,42,65,64,60,50,52,51,15,54,72,60,39,64,100,71,83,83,74,92,62,84,68,54,77,40,47,32,36,42,66,42,80,47,57,56,68,66,56,56,71,51,41,93,65,86,60,72,73,46,60,91,22,48,34,23,42,53,40,82,43,93,55,58,82,79,64,89,62,87,81,44,44,86,45,68,43,82,37,67,21,64,39,59,78,43,100,85,48,90,54,32,21,68,43,68,68,29,23,53,18,33,62,47,72,54,78,88,54,69,84,77,115

Secondary structure (DSSP, 8-state):
---EEEEE--SSSEEEEEEE--TT--S-EEEEEETTTTEEEEEETTSB-TTS-BSEEEEEE--TTTS--HHHHHHHHHH--S----SSPPPEE--EEEEEE-HHHHHTT-SS--GGGTT-EEEE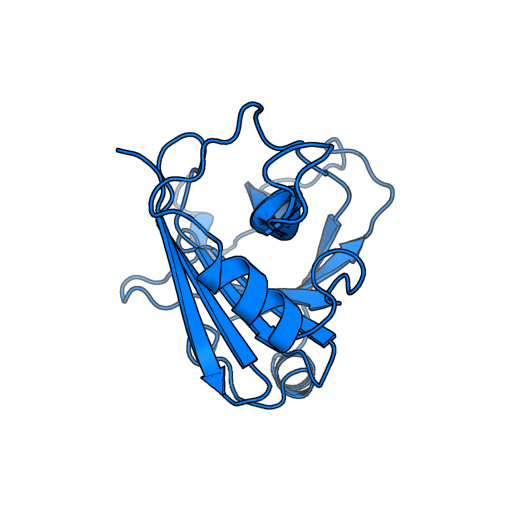EEE----TT---TTEEEEEEEEEEEEESSTT-S-EEEEEEEEEEEEEE-GGGTT--

Nearest PDB structures (foldseek):
  4q51-assembly1_A  TM=7.615E-01  e=1.874E+00  Burkholderia cenocepacia J2315
  7a9y-assembly1_AAA  TM=6.375E-01  e=6.223E+00  Homo sapiens
  2cbr-assembly1_A  TM=6.446E-01  e=9.831E+00  Bos taurus
  5xbz-assembly1_A  TM=3.001E-01  e=5.551E+00  Rhizomucor miehei
  4k35-assembly2_B  TM=3.011E-01  e=5.243E+00  Rhizomucor miehei

Sequence (180 aa):
MPSSLFVHFYSPNQAHFELRGNPPFKSNSFTAIDFKTGYIAIADHALTDSNGRHTTCFIMPLDRSAISSMDALKEAVSESDSEIQAQFGWQEFWQFDAEQIDAHAANSKFTDKIEDCTNAKWYLLKQAVHSRDASCSDCYDFCLPDWAVVRKEKYEDQSTIGIRRLDCFRLYVPEWRNFR